Protein AF-A0AAN7ZEC2-F1 (afdb_monomer)

Organism: NCBI:txid417401

Solvent-accessible surface area (backbone atoms only — not comparable to full-atom values): 16625 Å² total; per-residue (Å²): 133,88,80,78,52,73,66,61,56,51,52,53,52,53,58,71,74,41,68,65,58,62,53,52,51,50,52,52,53,51,52,51,52,51,51,50,51,53,51,50,52,52,50,54,53,51,52,51,53,51,50,54,54,51,52,51,51,52,49,51,52,54,54,51,50,52,51,53,52,49,52,53,50,51,50,46,66,65,44,48,65,52,53,51,48,54,50,49,52,52,48,50,61,56,56,70,62,54,91,65,59,21,29,34,41,32,59,62,88,85,57,57,68,69,58,54,52,47,53,52,53,66,63,47,65,49,70,72,58,45,71,37,50,75,48,76,47,72,47,97,87,63,26,42,37,40,30,23,42,62,94,41,38,64,63,54,47,56,50,49,43,68,67,38,72,88,58,55,66,45,72,50,71,60,66,32,53,32,34,37,35,57,33,53,73,85,64,49,72,66,49,54,47,52,32,49,23,72,75,73,35,66,78,54,47,77,38,51,78,47,80,47,78,43,82,36,98,84,60,40,16,30,34,44,36,35,22,29,42,69,57,40,48,54,50,50,74,61,33,55,48,64,39,92,90,32,77,18,44,40,42,79,57,77,84,80,67,49,12,74,52,80,62,46,70,90,46,48,57,91,71,53,88,68,78,87,45,67,67,61,49,54,51,58,62,55,61,59,66,59,74,80,68,128

pLDDT: mean 74.35, std 13.69, range [31.34, 93.0]

InterPro domains:
  IPR001878 Zinc finger, CCHC-type [PS50158] (258-274)

Foldseek 3Di:
DDDDDPVVVVVVVVCVPPVPVVVVVVVVVVVVVVVVVVVVVVVVVVVVVVVVVVVVVVVVVVVVVVVVVVVVVVVCVVCVVVVVVVVVVVVVVVVVPDQDWKKKKWDDPDDDPVVLVVLLCVLQPDPVLVQQWDDWDADPNRIIMTTGHPPCQVVNVVSSCVSPPPIPMDIPADKFKKKKWQAALPFDPVLVLVQLCVQPNNVQSVQWDDWDWDQDPVRGIMIITIGGPVSLVSCVVVQWTDRPNDTIGMDGDDDQDAALQPRHGDDHVVPDPDPRDPVSNVVVVVVVVVVVDD

Mean predicted aligned error: 18.58 Å

Sequence (294 aa):
MQSYTAEQQAEEWWNANTPGVTEATSEIQETEKKRKRTAELALVANVKKLQDSMDTLKKYIKDNYKTVHRDVKSWATATAPLITRVNDDAKKLRYRDREKTDAILIRTDRESYADLLKKIKEGVQDSKMQQEIKSVRLNRARDLIITTTKGKGDVVNKHLQTVVPHMQSRNIMQTKKIHIGNMDIFVERGDVEAAIAKALGQEEVESIQEIRIRPGRTGNNSAEVIIGREAGHKLLDMGRIKIGWNNCIIREWVEVSRCSNCMKMGHSRRDCKEEENKEKMLSVHREWTHSEGL

Nearest PDB structures (foldseek):
  4qu6-assembly1_A  TM=7.128E-01  e=1.028E-02  Homo sapiens
  5uzm-assembly2_B  TM=6.647E-01  e=1.458E-02  Drosophila melanogaster
  3c1n-assembly3_C  TM=4.323E-01  e=1.129E-03  Methanocaldococcus jannaschii
  2lmi-assembly1_A  TM=6.226E-01  e=2.241E-01  Homo sapiens
  3e8o-assembly1_B  TM=3.436E-01  e=8.054E-01  Deinococcus radiodurans

Radius of gyration: 47.04 Å; Cα contacts (8 Å, |Δi|>4): 309; chains: 1; bounding box: 66×57×162 Å

Structure (mmCIF, N/CA/C/O backbone):
data_AF-A0AAN7ZEC2-F1
#
_entry.id   AF-A0AAN7ZEC2-F1
#
loop_
_atom_site.group_PDB
_atom_site.id
_atom_site.type_symbol
_atom_site.label_atom_id
_atom_site.label_alt_id
_atom_site.label_comp_id
_atom_site.label_asym_id
_atom_site.label_entity_id
_atom_site.label_seq_id
_atom_site.pdbx_PDB_ins_code
_atom_site.Cartn_x
_atom_site.Cartn_y
_atom_site.Cartn_z
_atom_site.occupancy
_atom_site.B_iso_or_equiv
_atom_site.auth_seq_id
_atom_site.auth_comp_id
_atom_site.auth_asym_id
_atom_site.auth_atom_id
_atom_site.pdbx_PDB_model_num
ATOM 1 N N . MET A 1 1 ? 17.374 -31.710 -129.612 1.00 46.72 1 MET A N 1
ATOM 2 C CA . MET A 1 1 ? 18.571 -31.215 -128.900 1.00 46.72 1 MET A CA 1
ATOM 3 C C . MET A 1 1 ? 18.071 -30.325 -127.779 1.00 46.72 1 MET A C 1
ATOM 5 O O . MET A 1 1 ? 17.332 -29.396 -128.071 1.00 46.72 1 MET A O 1
ATOM 9 N N . GLN A 1 2 ? 18.321 -30.701 -126.525 1.00 48.22 2 GLN A N 1
ATOM 10 C CA . GLN A 1 2 ? 17.780 -30.014 -125.348 1.00 48.22 2 GLN A CA 1
ATOM 11 C C . GLN A 1 2 ? 18.371 -28.600 -125.253 1.00 48.22 2 GLN A C 1
ATOM 13 O O . GLN A 1 2 ? 19.587 -28.443 -125.201 1.00 48.22 2 GLN A O 1
ATOM 18 N N . SER A 1 3 ? 17.514 -27.579 -125.276 1.00 51.16 3 SER A N 1
ATOM 19 C CA . SER A 1 3 ? 17.892 -26.191 -125.018 1.00 51.16 3 SER A CA 1
ATOM 20 C C . SER A 1 3 ? 18.042 -25.997 -123.511 1.00 51.16 3 SER A C 1
ATOM 22 O O . SER A 1 3 ? 17.041 -25.956 -122.795 1.00 51.16 3 SER A O 1
ATOM 24 N N . TYR A 1 4 ? 19.282 -25.907 -123.040 1.00 60.06 4 TYR A N 1
ATOM 25 C CA . TYR A 1 4 ? 19.590 -25.420 -121.696 1.00 60.06 4 TYR A CA 1
ATOM 26 C C . TYR A 1 4 ? 19.033 -24.000 -121.532 1.00 60.06 4 TYR A C 1
ATOM 28 O O . TYR A 1 4 ? 19.165 -23.173 -122.438 1.00 60.06 4 TYR A O 1
ATOM 36 N N . THR A 1 5 ? 18.381 -23.713 -120.405 1.00 73.12 5 THR A N 1
ATOM 37 C CA . THR A 1 5 ? 17.897 -22.360 -120.111 1.00 73.12 5 THR A CA 1
ATOM 38 C C . THR A 1 5 ? 19.084 -21.461 -119.759 1.00 73.12 5 THR A C 1
ATOM 40 O O . THR A 1 5 ? 20.059 -21.907 -119.157 1.00 73.12 5 THR A O 1
ATOM 43 N N . ALA A 1 6 ? 19.025 -20.182 -120.142 1.00 68.06 6 ALA A N 1
ATOM 44 C CA . ALA A 1 6 ? 20.110 -19.219 -119.910 1.00 68.06 6 ALA A CA 1
ATOM 45 C C . ALA A 1 6 ? 20.507 -19.094 -118.423 1.00 68.06 6 ALA A C 1
ATOM 47 O O . ALA A 1 6 ? 21.652 -18.779 -118.110 1.00 68.06 6 ALA A O 1
ATOM 48 N N . GLU A 1 7 ? 19.582 -19.399 -117.510 1.00 66.88 7 GLU A N 1
ATOM 49 C CA . GLU A 1 7 ? 19.828 -19.457 -116.066 1.00 66.88 7 GLU A CA 1
ATOM 50 C C . GLU A 1 7 ? 20.782 -20.598 -115.681 1.00 66.88 7 GLU A C 1
ATOM 52 O O . GLU A 1 7 ? 21.704 -20.379 -114.900 1.00 66.88 7 GLU A O 1
ATOM 57 N N . GLN A 1 8 ? 20.650 -21.779 -116.295 1.00 70.94 8 GLN A N 1
ATOM 58 C CA . GLN A 1 8 ? 21.536 -22.917 -116.022 1.00 70.94 8 GLN A CA 1
ATOM 59 C C . GLN A 1 8 ? 22.966 -22.657 -116.515 1.00 70.94 8 GLN A C 1
ATOM 61 O O . GLN A 1 8 ? 23.929 -23.010 -115.841 1.00 70.94 8 GLN A O 1
ATOM 66 N N . GLN A 1 9 ? 23.121 -21.972 -117.653 1.00 67.75 9 GLN A N 1
ATOM 67 C CA . GLN A 1 9 ? 24.442 -21.579 -118.161 1.00 67.75 9 GLN A CA 1
ATOM 68 C C . GLN A 1 9 ? 25.097 -20.478 -117.314 1.00 67.75 9 GLN A C 1
ATOM 70 O O . GLN A 1 9 ? 26.319 -20.463 -117.161 1.00 67.75 9 GLN A O 1
ATOM 75 N N . ALA A 1 10 ? 24.304 -19.564 -116.747 1.00 64.56 10 ALA A N 1
ATOM 76 C CA . ALA A 1 10 ? 24.807 -18.524 -115.856 1.00 64.56 10 ALA A CA 1
ATOM 77 C C . ALA A 1 10 ? 25.280 -19.099 -114.509 1.00 64.56 10 ALA A C 1
ATOM 79 O O . ALA A 1 10 ? 26.343 -18.708 -114.026 1.00 64.56 10 ALA A O 1
ATOM 80 N N . GLU A 1 11 ? 24.547 -20.057 -113.933 1.00 64.31 11 GLU A N 1
ATOM 81 C CA . GLU A 1 11 ? 24.955 -20.753 -112.705 1.00 64.31 11 GLU A CA 1
ATOM 82 C C . GLU A 1 11 ? 26.199 -21.629 -112.913 1.00 64.31 11 GLU A C 1
ATOM 84 O O . GLU A 1 11 ? 27.112 -21.601 -112.084 1.00 64.31 11 GLU A O 1
ATOM 89 N N . GLU A 1 12 ? 26.295 -22.359 -114.029 1.00 66.31 12 GLU A N 1
ATOM 90 C CA . GLU A 1 12 ? 27.495 -23.142 -114.363 1.00 66.31 12 GLU A CA 1
ATOM 91 C C . GLU A 1 12 ? 28.734 -22.247 -114.543 1.00 66.31 12 GLU A C 1
ATOM 93 O O . GLU A 1 12 ? 29.813 -22.588 -114.057 1.00 66.31 12 GLU A O 1
ATOM 98 N N . TRP A 1 13 ? 28.590 -21.067 -115.160 1.00 68.38 13 TRP A N 1
ATOM 99 C CA . TRP A 1 13 ? 29.692 -20.110 -115.322 1.00 68.38 13 TRP A CA 1
ATOM 100 C C . TRP A 1 13 ? 30.145 -19.495 -113.991 1.00 68.38 13 TRP A C 1
ATOM 102 O O . TRP A 1 13 ? 31.346 -19.361 -113.744 1.00 68.38 13 TRP A O 1
ATOM 112 N N . TRP A 1 14 ? 29.204 -19.147 -113.108 1.00 60.62 14 TRP A N 1
ATOM 113 C CA . TRP A 1 14 ? 29.523 -18.563 -111.802 1.00 60.62 14 TRP A CA 1
ATOM 114 C C . TRP A 1 14 ? 30.225 -19.575 -110.886 1.00 60.62 14 TRP A C 1
ATOM 116 O O . TRP A 1 14 ? 31.239 -19.246 -110.263 1.00 60.62 14 TRP A O 1
ATOM 126 N N . ASN A 1 15 ? 29.756 -20.827 -110.883 1.00 63.16 15 ASN A N 1
ATOM 127 C CA . ASN A 1 15 ? 30.363 -21.923 -110.126 1.00 63.16 15 ASN A CA 1
ATOM 128 C C . ASN A 1 15 ? 31.740 -22.336 -110.682 1.00 63.16 15 ASN A C 1
ATOM 130 O O . ASN A 1 15 ? 32.632 -22.672 -109.906 1.00 63.16 15 ASN A O 1
ATOM 134 N N . ALA A 1 16 ? 31.954 -22.261 -112.002 1.00 63.56 16 ALA A N 1
ATOM 135 C CA . ALA A 1 16 ? 33.244 -22.572 -112.626 1.00 63.56 16 ALA A CA 1
ATOM 136 C C . ALA A 1 16 ? 34.330 -21.505 -112.371 1.00 63.56 16 ALA A C 1
ATOM 138 O O . ALA A 1 16 ? 35.510 -21.844 -112.306 1.00 63.56 16 ALA A O 1
ATOM 139 N N . ASN A 1 17 ? 33.951 -20.231 -112.199 1.00 60.94 17 ASN A N 1
ATOM 140 C CA . ASN A 1 17 ? 34.896 -19.111 -112.062 1.00 60.94 17 ASN A CA 1
ATOM 141 C C . ASN A 1 17 ? 35.084 -18.583 -110.627 1.00 60.94 17 ASN A C 1
ATOM 143 O O . ASN A 1 17 ? 35.893 -17.676 -110.425 1.00 60.94 17 ASN A O 1
ATOM 147 N N . THR A 1 18 ? 34.394 -19.131 -109.618 1.00 57.62 18 THR A N 1
ATOM 148 C CA . THR A 1 18 ? 34.564 -18.723 -108.204 1.00 57.62 18 THR A CA 1
ATOM 149 C C . THR A 1 18 ? 34.785 -19.882 -107.209 1.00 57.62 18 THR A C 1
ATOM 151 O O . THR A 1 18 ? 34.239 -19.846 -106.105 1.00 57.62 18 THR A O 1
ATOM 154 N N . PRO A 1 19 ? 35.636 -20.889 -107.505 1.00 54.84 19 PRO A N 1
ATOM 155 C CA . PRO A 1 19 ? 35.788 -22.068 -106.639 1.00 54.84 19 PRO A CA 1
ATOM 156 C C . PRO A 1 19 ? 36.264 -21.748 -105.205 1.00 54.84 19 PRO A C 1
ATOM 158 O O . PRO A 1 19 ? 35.943 -22.475 -104.271 1.00 54.84 19 PRO A O 1
ATOM 161 N N . GLY A 1 20 ? 36.969 -20.628 -104.995 1.00 56.25 20 GLY A N 1
ATOM 162 C CA . GLY A 1 20 ? 37.477 -20.230 -103.674 1.00 56.25 20 GLY A CA 1
ATOM 163 C C . GLY A 1 20 ? 36.479 -19.504 -102.761 1.00 56.25 20 GLY A C 1
ATOM 164 O O . GLY A 1 20 ? 36.726 -19.390 -101.563 1.00 56.25 20 GLY A O 1
ATOM 165 N N . VAL A 1 21 ? 35.351 -19.001 -103.279 1.00 55.12 21 VAL A N 1
ATOM 166 C CA . VAL A 1 21 ? 34.385 -18.224 -102.469 1.00 55.12 21 VAL A CA 1
ATOM 167 C C . VAL A 1 21 ? 33.492 -19.154 -101.642 1.00 55.12 21 VAL A C 1
ATOM 169 O O . VAL A 1 21 ? 33.173 -18.857 -100.489 1.00 55.12 21 VAL A O 1
ATOM 172 N N . THR A 1 22 ? 33.134 -20.316 -102.186 1.00 57.22 22 THR A N 1
ATOM 173 C CA . THR A 1 22 ? 32.357 -21.349 -101.485 1.00 57.22 22 THR A CA 1
ATOM 174 C C . THR A 1 22 ? 33.175 -22.062 -100.406 1.00 57.22 22 THR A C 1
ATOM 176 O O . THR A 1 22 ? 32.666 -22.312 -99.315 1.00 57.22 22 THR A O 1
ATOM 179 N N . GLU A 1 23 ? 34.462 -22.321 -100.655 1.00 59.69 23 GLU A N 1
ATOM 180 C CA . GLU A 1 23 ? 35.360 -22.910 -99.652 1.00 59.69 23 GLU A CA 1
ATOM 181 C C . GLU A 1 23 ? 35.635 -21.924 -98.507 1.00 59.69 23 GLU A C 1
ATOM 183 O O . GLU A 1 23 ? 35.392 -22.258 -97.346 1.00 59.69 23 GLU A O 1
ATOM 188 N N . ALA A 1 24 ? 35.993 -20.671 -98.816 1.00 59.41 24 ALA A N 1
ATOM 189 C CA . ALA A 1 24 ? 36.237 -19.642 -97.802 1.00 59.41 24 ALA A CA 1
ATOM 190 C C . ALA A 1 24 ? 34.995 -19.339 -96.940 1.00 59.41 24 ALA A C 1
ATOM 192 O O . ALA A 1 24 ? 35.106 -19.141 -95.729 1.00 59.41 24 ALA A O 1
ATOM 193 N N . THR A 1 25 ? 33.791 -19.336 -97.523 1.00 61.41 25 THR A N 1
ATOM 194 C CA . THR A 1 25 ? 32.550 -19.146 -96.750 1.00 61.41 25 THR A CA 1
ATOM 195 C C . THR A 1 25 ? 32.237 -20.338 -95.844 1.00 61.41 25 THR A C 1
ATOM 197 O O . THR A 1 25 ? 31.774 -20.130 -94.721 1.00 61.41 25 THR A O 1
ATOM 200 N N . SER A 1 26 ? 32.549 -21.568 -96.264 1.00 64.81 26 SER A N 1
ATOM 201 C CA . SER A 1 26 ? 32.394 -22.762 -95.421 1.00 64.81 26 SER A CA 1
ATOM 202 C C . SER A 1 26 ? 33.374 -22.786 -94.235 1.00 64.81 26 SER A C 1
ATOM 204 O O . SER A 1 26 ? 32.973 -23.090 -93.109 1.00 64.81 26 SER A O 1
ATOM 206 N N . GLU A 1 27 ? 34.623 -22.351 -94.436 1.00 69.25 27 GLU A N 1
ATOM 207 C CA . GLU A 1 27 ? 35.628 -22.233 -93.370 1.00 69.25 27 GLU A CA 1
ATOM 208 C C . GLU A 1 27 ? 35.271 -21.133 -92.355 1.00 69.25 27 GLU A C 1
ATOM 210 O O . GLU A 1 27 ? 35.400 -21.318 -91.137 1.00 69.25 27 GLU A O 1
ATOM 215 N N . ILE A 1 28 ? 34.751 -19.993 -92.826 1.00 69.88 28 ILE A N 1
ATOM 216 C CA . ILE A 1 28 ? 34.241 -18.920 -91.957 1.00 69.88 28 ILE A CA 1
ATOM 217 C C . ILE A 1 28 ? 33.062 -19.434 -91.114 1.00 69.88 28 ILE A C 1
ATOM 219 O O . ILE A 1 28 ? 33.035 -19.237 -89.897 1.00 69.88 28 ILE A O 1
ATOM 223 N N . GLN A 1 29 ? 32.127 -20.174 -91.714 1.00 70.44 29 GLN A N 1
ATOM 224 C CA . GLN A 1 29 ? 31.008 -20.772 -90.979 1.00 70.44 29 GLN A CA 1
ATOM 225 C C . GLN A 1 29 ? 31.473 -21.798 -89.932 1.00 70.44 29 GLN A C 1
ATOM 227 O O . GLN A 1 29 ? 30.942 -21.841 -88.816 1.00 70.44 29 GLN A O 1
ATOM 232 N N . GLU A 1 30 ? 32.482 -22.615 -90.243 1.00 73.50 30 GLU A N 1
ATOM 233 C CA . GLU A 1 30 ? 33.000 -23.612 -89.306 1.00 73.50 30 GLU A CA 1
ATOM 234 C C . GLU A 1 30 ? 33.764 -22.970 -88.133 1.00 73.50 30 GLU A C 1
ATOM 236 O O . GLU A 1 30 ? 33.614 -23.389 -86.977 1.00 73.50 30 GLU A O 1
ATOM 241 N N . THR A 1 31 ? 34.539 -21.915 -88.394 1.00 73.38 31 THR A N 1
ATOM 242 C CA . THR A 1 31 ? 35.256 -21.160 -87.353 1.00 73.38 31 THR A CA 1
ATOM 243 C C . THR A 1 31 ? 34.306 -20.380 -86.444 1.00 73.38 31 THR A C 1
ATOM 245 O O . THR A 1 31 ? 34.485 -20.398 -85.222 1.00 73.38 31 THR A O 1
ATOM 248 N N . GLU A 1 32 ? 33.241 -19.778 -86.979 1.00 75.94 32 GLU A N 1
ATOM 249 C CA . GLU A 1 32 ? 32.180 -19.162 -86.174 1.00 75.94 32 GLU A CA 1
ATOM 250 C C . GLU A 1 32 ? 31.449 -20.185 -85.303 1.00 75.94 32 GLU A C 1
ATOM 252 O O . GLU A 1 32 ? 31.199 -19.934 -84.121 1.00 75.94 32 GLU A O 1
ATOM 257 N N . LYS A 1 33 ? 31.148 -21.371 -85.843 1.00 75.69 33 LYS A N 1
ATOM 258 C CA . LYS A 1 33 ? 30.517 -22.460 -85.085 1.00 75.69 33 LYS A CA 1
ATOM 259 C C . LYS A 1 33 ? 31.413 -22.946 -83.944 1.00 75.69 33 LYS A C 1
ATOM 261 O O . LYS A 1 33 ? 30.918 -23.189 -82.842 1.00 75.69 33 LYS A O 1
ATOM 266 N N . LYS A 1 34 ? 32.730 -23.043 -84.169 1.00 74.62 34 LYS A N 1
ATOM 267 C CA . LYS A 1 34 ? 33.721 -23.356 -83.124 1.00 74.62 34 LYS A CA 1
ATOM 268 C C . LYS A 1 34 ? 33.767 -22.260 -82.053 1.00 74.62 34 LYS A C 1
ATOM 270 O O . LYS A 1 34 ? 33.690 -22.591 -80.875 1.00 74.62 34 LYS A O 1
ATOM 275 N N . ARG A 1 35 ? 33.791 -20.977 -82.442 1.00 73.06 35 ARG A N 1
ATOM 276 C CA . ARG A 1 35 ? 33.756 -19.829 -81.511 1.00 73.06 35 ARG A CA 1
ATOM 277 C C . ARG A 1 35 ? 32.476 -19.777 -80.672 1.00 73.06 35 ARG A C 1
ATOM 279 O O . ARG A 1 35 ? 32.546 -19.508 -79.476 1.00 73.06 35 ARG A O 1
ATOM 286 N N . LYS A 1 36 ? 31.315 -20.063 -81.269 1.00 75.12 36 LYS A N 1
ATOM 287 C CA . LYS A 1 36 ? 30.035 -20.146 -80.544 1.00 75.12 36 LYS A CA 1
ATOM 288 C C . LYS A 1 36 ? 30.057 -21.278 -79.517 1.00 75.12 36 LYS A C 1
ATOM 290 O O . LYS A 1 36 ? 29.737 -21.040 -78.361 1.00 75.12 36 LYS A O 1
ATOM 295 N N . ARG A 1 37 ? 30.546 -22.466 -79.893 1.00 75.25 37 ARG A N 1
ATOM 296 C CA . ARG A 1 37 ? 30.696 -23.606 -78.969 1.00 75.25 37 ARG A CA 1
ATOM 297 C C . ARG A 1 37 ? 31.659 -23.317 -77.817 1.00 75.25 37 ARG A C 1
ATOM 299 O O . ARG A 1 37 ? 31.369 -23.675 -76.680 1.00 75.25 37 ARG A O 1
ATOM 306 N N . THR A 1 38 ? 32.799 -22.674 -78.075 1.00 77.75 38 THR A N 1
ATOM 307 C CA . THR A 1 38 ? 33.743 -22.315 -77.003 1.00 77.75 38 THR A CA 1
ATOM 308 C C . THR A 1 38 ? 33.172 -21.237 -76.084 1.00 77.75 38 THR A C 1
ATOM 310 O O . THR A 1 38 ? 33.360 -21.323 -74.872 1.00 77.75 38 THR A O 1
ATOM 313 N N . ALA A 1 39 ? 32.436 -20.264 -76.630 1.00 76.56 39 ALA A N 1
ATOM 314 C CA . ALA A 1 39 ? 31.724 -19.261 -75.842 1.00 76.56 39 ALA A CA 1
ATOM 315 C C . ALA A 1 39 ? 30.623 -19.893 -74.973 1.00 76.56 39 ALA A C 1
ATOM 317 O O . ALA A 1 39 ? 30.544 -19.588 -73.786 1.00 76.56 39 ALA A O 1
ATOM 318 N N . GLU A 1 40 ? 29.833 -20.822 -75.518 1.00 80.50 40 GLU A N 1
ATOM 319 C CA . GLU A 1 40 ? 28.826 -21.586 -74.768 1.00 80.50 40 GLU A CA 1
ATOM 320 C C . GLU A 1 40 ? 29.461 -22.402 -73.636 1.00 80.50 40 GLU A C 1
ATOM 322 O O . GLU A 1 40 ? 29.000 -22.338 -72.498 1.00 80.50 40 GLU A O 1
ATOM 327 N N . LEU A 1 41 ? 30.564 -23.109 -73.904 1.00 79.88 41 LEU A N 1
ATOM 328 C CA . LEU A 1 41 ? 31.297 -23.868 -72.885 1.00 79.88 41 LEU A CA 1
ATOM 329 C C . LEU A 1 41 ? 31.851 -22.966 -71.772 1.00 79.88 41 LEU A C 1
ATOM 331 O O . LEU A 1 41 ? 31.771 -23.321 -70.595 1.00 79.88 41 LEU A O 1
ATOM 335 N N . ALA A 1 42 ? 32.376 -21.789 -72.122 1.00 80.69 42 ALA A N 1
ATOM 336 C CA . ALA A 1 42 ? 32.837 -20.806 -71.144 1.00 80.69 42 ALA A CA 1
ATOM 337 C C . ALA A 1 42 ? 31.677 -20.271 -70.286 1.00 80.69 42 ALA A C 1
ATOM 339 O O . ALA A 1 42 ? 31.821 -20.110 -69.072 1.00 80.69 42 ALA A O 1
ATOM 340 N N . LEU A 1 43 ? 30.511 -20.049 -70.895 1.00 78.88 43 LEU A N 1
ATOM 341 C CA . LEU A 1 43 ? 29.310 -19.581 -70.208 1.00 78.88 43 LEU A CA 1
ATOM 342 C C . LEU A 1 43 ? 28.781 -20.646 -69.237 1.00 78.88 43 LEU A C 1
ATOM 344 O O . LEU A 1 43 ? 28.532 -20.339 -68.072 1.00 78.88 43 LEU A O 1
ATOM 348 N N . VAL A 1 44 ? 28.732 -21.914 -69.657 1.00 83.75 44 VAL A N 1
ATOM 349 C CA . VAL A 1 44 ? 28.375 -23.057 -68.797 1.00 83.75 44 VAL A CA 1
ATOM 350 C C . VAL A 1 44 ? 29.352 -23.206 -67.626 1.00 83.75 44 VAL A C 1
ATOM 352 O O . VAL A 1 44 ? 28.928 -23.416 -66.487 1.00 83.75 44 VAL A O 1
ATOM 355 N N . ALA A 1 45 ? 30.657 -23.045 -67.863 1.00 84.25 45 ALA A N 1
ATOM 356 C CA . ALA A 1 45 ? 31.661 -23.097 -66.801 1.00 84.25 45 ALA A CA 1
ATOM 357 C C . ALA A 1 45 ? 31.486 -21.962 -65.776 1.00 84.25 45 ALA A C 1
ATOM 359 O O . ALA A 1 45 ? 31.630 -22.187 -64.572 1.00 84.25 45 ALA A O 1
ATOM 360 N N . ASN A 1 46 ? 31.137 -20.757 -66.230 1.00 83.50 46 ASN A N 1
ATOM 361 C CA . ASN A 1 46 ? 30.871 -19.619 -65.351 1.00 83.50 46 ASN A CA 1
ATOM 362 C C . ASN A 1 46 ? 29.586 -19.807 -64.535 1.00 83.50 46 ASN A C 1
ATOM 364 O O . ASN A 1 46 ? 29.591 -19.543 -63.333 1.00 83.50 46 ASN A O 1
ATOM 368 N N . VAL A 1 47 ? 28.520 -20.330 -65.148 1.00 81.38 47 VAL A N 1
ATOM 369 C CA . VAL A 1 47 ? 27.279 -20.682 -64.438 1.00 81.38 47 VAL A CA 1
ATOM 370 C C . VAL A 1 47 ? 27.560 -21.712 -63.344 1.00 81.38 47 VAL A C 1
ATOM 372 O O . VAL A 1 47 ? 27.111 -21.540 -62.214 1.00 81.38 47 VAL A O 1
ATOM 375 N N . LYS A 1 48 ? 28.380 -22.732 -63.628 1.00 86.12 48 LYS A N 1
ATOM 376 C CA . LYS A 1 48 ? 28.756 -23.742 -62.630 1.00 86.12 48 LYS A CA 1
ATOM 377 C C . LYS A 1 48 ? 29.521 -23.143 -61.443 1.00 86.12 48 LYS A C 1
ATOM 379 O O . LYS A 1 48 ? 29.175 -23.419 -60.300 1.00 86.12 48 LYS A O 1
ATOM 384 N N . LYS A 1 49 ? 30.492 -22.257 -61.696 1.00 82.50 49 LYS A N 1
ATOM 385 C CA . LYS A 1 49 ? 31.227 -21.542 -60.632 1.00 82.50 49 LYS A CA 1
ATOM 386 C C . LYS A 1 49 ? 30.301 -20.700 -59.750 1.00 82.50 49 LYS A C 1
ATOM 388 O O . LYS A 1 49 ? 30.467 -20.677 -58.532 1.00 82.50 49 LYS A O 1
ATOM 393 N N . LEU A 1 50 ? 29.324 -20.022 -60.355 1.00 77.25 50 LEU A N 1
ATOM 394 C CA . LEU A 1 50 ? 28.319 -19.260 -59.612 1.00 77.25 50 LEU A CA 1
ATOM 395 C C . LEU A 1 50 ? 27.449 -20.183 -58.750 1.00 77.25 50 LEU A C 1
ATOM 397 O O . LEU A 1 50 ? 27.207 -19.869 -57.585 1.00 77.25 50 LEU A O 1
ATOM 401 N N . GLN A 1 51 ? 27.051 -21.343 -59.274 1.00 80.69 51 GLN A N 1
ATOM 402 C CA . GLN A 1 51 ? 26.290 -22.347 -58.530 1.00 80.69 51 GLN A CA 1
ATOM 403 C C . GLN A 1 51 ? 27.054 -22.832 -57.285 1.00 80.69 51 GLN A C 1
ATOM 405 O O . GLN A 1 51 ? 26.516 -22.785 -56.178 1.00 80.69 51 GLN A O 1
ATOM 410 N N . ASP A 1 52 ? 28.332 -23.187 -57.445 1.00 85.69 52 ASP A N 1
ATOM 411 C CA . ASP A 1 52 ? 29.194 -23.651 -56.350 1.00 85.69 52 ASP A CA 1
ATOM 412 C C . ASP A 1 52 ? 29.382 -22.555 -55.277 1.00 85.69 52 ASP A C 1
ATOM 414 O O . ASP A 1 52 ? 29.322 -22.810 -54.067 1.00 85.69 52 ASP A O 1
ATOM 418 N N . SER A 1 53 ? 29.539 -21.295 -55.703 1.00 76.88 53 SER A N 1
ATOM 419 C CA . SER A 1 53 ? 29.606 -20.145 -54.788 1.00 76.88 53 SER A CA 1
ATOM 420 C C . SER A 1 53 ? 28.298 -19.931 -54.010 1.00 76.88 53 SER A C 1
ATOM 422 O O . SER A 1 53 ? 28.304 -19.593 -52.827 1.00 76.88 53 SER A O 1
ATOM 424 N N . MET A 1 54 ? 27.152 -20.201 -54.634 1.00 76.00 54 MET A N 1
ATOM 425 C CA . MET A 1 54 ? 25.852 -20.069 -53.987 1.00 76.00 54 MET A CA 1
ATOM 426 C C . MET A 1 54 ? 25.612 -21.195 -52.971 1.00 76.00 54 MET A C 1
ATOM 428 O O . MET A 1 54 ? 25.050 -20.956 -51.900 1.00 76.00 54 MET A O 1
ATOM 432 N N . ASP A 1 55 ? 26.074 -22.410 -53.258 1.00 83.25 55 ASP A N 1
ATOM 433 C CA . ASP A 1 55 ? 25.939 -23.549 -52.348 1.00 83.25 55 ASP A CA 1
ATOM 434 C C . ASP A 1 55 ? 26.863 -23.436 -51.127 1.00 83.25 55 ASP A C 1
ATOM 436 O O . ASP A 1 55 ? 26.456 -23.760 -50.005 1.00 83.25 55 ASP A O 1
ATOM 440 N N . THR A 1 56 ? 28.065 -22.880 -51.298 1.00 80.62 56 THR A N 1
ATOM 441 C CA . THR A 1 56 ? 28.944 -22.538 -50.164 1.00 80.62 56 THR A CA 1
ATOM 442 C C . THR A 1 56 ? 28.329 -21.470 -49.255 1.00 80.62 56 THR A C 1
ATOM 444 O O . THR A 1 56 ? 28.321 -21.651 -48.034 1.00 80.62 56 THR A O 1
ATOM 447 N N . LEU A 1 57 ? 27.722 -20.416 -49.816 1.00 72.38 57 LEU A N 1
ATOM 448 C CA . LEU A 1 57 ? 26.994 -19.404 -49.038 1.00 72.38 57 LEU A CA 1
ATOM 449 C C . LEU A 1 57 ? 25.794 -19.998 -48.286 1.00 72.38 57 LEU A C 1
ATOM 451 O O . LEU A 1 57 ? 25.613 -19.724 -47.099 1.00 72.38 57 LEU A O 1
ATOM 455 N N . LYS A 1 58 ? 25.001 -20.865 -48.930 1.00 75.75 58 LYS A N 1
ATOM 456 C CA . LYS A 1 58 ? 23.884 -21.566 -48.269 1.00 75.75 58 LYS A CA 1
ATOM 457 C C . LYS A 1 58 ? 24.359 -22.419 -47.096 1.00 75.75 58 LYS A C 1
ATOM 459 O O . LYS A 1 58 ? 23.711 -22.431 -46.048 1.00 75.75 58 LYS A O 1
ATOM 464 N N . LYS A 1 59 ? 25.484 -23.125 -47.252 1.00 80.81 59 LYS A N 1
ATOM 465 C CA . LYS A 1 59 ? 26.086 -23.922 -46.176 1.00 80.81 59 LYS A CA 1
ATOM 466 C C . LYS A 1 59 ? 26.519 -23.034 -45.009 1.00 80.81 59 LYS A C 1
ATOM 468 O O . LYS A 1 59 ? 26.143 -23.318 -43.875 1.00 80.81 59 LYS A O 1
ATOM 473 N N . TYR A 1 60 ? 27.208 -21.928 -45.294 1.00 74.81 60 TYR A N 1
ATOM 474 C CA . TYR A 1 60 ? 27.628 -20.959 -44.281 1.00 74.81 60 TYR A CA 1
ATOM 475 C C . TYR A 1 60 ? 26.437 -20.391 -43.494 1.00 74.81 60 TYR A C 1
ATOM 477 O O . TYR A 1 60 ? 26.439 -20.420 -42.265 1.00 74.81 60 TYR A O 1
ATOM 485 N N . ILE A 1 61 ? 25.376 -19.958 -44.183 1.00 69.06 61 ILE A N 1
ATOM 486 C CA . ILE A 1 61 ? 24.153 -19.446 -43.543 1.00 69.06 61 ILE A CA 1
ATOM 487 C C . ILE A 1 61 ? 23.500 -20.522 -42.664 1.00 69.06 61 ILE A C 1
ATOM 489 O O . ILE A 1 61 ? 23.091 -20.238 -41.540 1.00 69.06 61 ILE A O 1
ATOM 493 N N . LYS A 1 62 ? 23.423 -21.770 -43.142 1.00 75.19 62 LYS A N 1
ATOM 494 C CA . LYS A 1 62 ? 22.825 -22.886 -42.396 1.00 75.19 62 LYS A CA 1
ATOM 495 C C . LYS A 1 62 ? 23.609 -23.223 -41.128 1.00 75.19 62 LYS A C 1
ATOM 497 O O . LYS A 1 62 ? 22.998 -23.507 -40.098 1.00 75.19 62 LYS A O 1
ATOM 502 N N . ASP A 1 63 ? 24.934 -23.205 -41.197 1.00 74.00 63 ASP A N 1
ATOM 503 C CA . ASP A 1 63 ? 25.790 -23.500 -40.049 1.00 74.00 63 ASP A CA 1
ATOM 504 C C . ASP A 1 63 ? 25.759 -22.354 -39.029 1.00 74.00 63 ASP A C 1
ATOM 506 O O . ASP A 1 63 ? 25.642 -22.616 -37.832 1.00 74.00 63 ASP A O 1
ATOM 510 N N . ASN A 1 64 ? 25.716 -21.100 -39.494 1.00 71.00 64 ASN A N 1
ATOM 511 C CA . ASN A 1 64 ? 25.608 -19.932 -38.619 1.00 71.00 64 ASN A CA 1
ATOM 512 C C . ASN A 1 64 ? 24.212 -19.800 -37.971 1.00 71.00 64 ASN A C 1
ATOM 514 O O . ASN A 1 64 ? 24.079 -19.423 -36.810 1.00 71.00 64 ASN A O 1
ATOM 518 N N . TYR A 1 65 ? 23.144 -20.183 -38.678 1.00 69.31 65 TYR A N 1
ATOM 519 C CA . TYR A 1 65 ? 21.801 -20.269 -38.093 1.00 69.31 65 TYR A CA 1
ATOM 520 C C . TYR A 1 65 ? 21.747 -21.302 -36.958 1.00 69.31 65 TYR A C 1
ATOM 522 O O . TYR A 1 65 ? 21.151 -21.051 -35.911 1.00 69.31 65 TYR A O 1
ATOM 530 N N . LYS A 1 66 ? 22.400 -22.459 -37.128 1.00 63.31 66 LYS A N 1
ATOM 531 C CA . LYS A 1 66 ? 22.443 -23.507 -36.097 1.00 63.31 66 LYS A CA 1
ATOM 532 C C . LYS A 1 66 ? 23.218 -23.078 -34.854 1.00 63.31 66 LYS A C 1
ATOM 534 O O . LYS A 1 66 ? 22.782 -23.406 -33.752 1.00 63.31 66 LYS A O 1
ATOM 539 N N . THR A 1 67 ? 24.345 -22.383 -35.005 1.00 61.22 67 THR A N 1
ATOM 540 C CA . THR A 1 67 ? 25.134 -21.884 -33.866 1.00 61.22 67 THR A CA 1
ATOM 541 C C . THR A 1 67 ? 24.362 -20.821 -33.094 1.00 61.22 67 THR A C 1
ATOM 543 O O . THR A 1 67 ? 24.161 -20.992 -31.894 1.00 61.22 67 THR A O 1
ATOM 546 N N . VAL A 1 68 ? 23.800 -19.821 -33.782 1.00 59.25 68 VAL A N 1
ATOM 547 C CA . VAL A 1 68 ? 22.948 -18.797 -33.153 1.00 59.25 68 VAL A CA 1
ATOM 548 C C . VAL A 1 68 ? 21.744 -19.438 -32.455 1.00 59.25 68 VAL A C 1
ATOM 550 O O . VAL A 1 68 ? 21.451 -19.115 -31.306 1.00 59.25 68 VAL A O 1
ATOM 553 N N . HIS A 1 69 ? 21.078 -20.410 -33.084 1.00 60.88 69 HIS A N 1
ATOM 554 C CA . HIS A 1 69 ? 19.958 -21.117 -32.460 1.00 60.88 69 HIS A CA 1
ATOM 555 C C . HIS A 1 69 ? 20.393 -21.933 -31.229 1.00 60.88 69 HIS A C 1
ATOM 557 O O . HIS A 1 69 ? 19.639 -22.041 -30.261 1.00 60.88 69 HIS A O 1
ATOM 563 N N . ARG A 1 70 ? 21.594 -22.523 -31.230 1.00 58.09 70 ARG A N 1
ATOM 564 C CA . ARG A 1 70 ? 22.131 -23.252 -30.070 1.00 58.09 70 ARG A CA 1
ATOM 565 C C . ARG A 1 70 ? 22.426 -22.309 -28.905 1.00 58.09 70 ARG A C 1
ATOM 567 O O . ARG A 1 70 ? 22.097 -22.654 -27.773 1.00 58.09 70 ARG A O 1
ATOM 574 N N . ASP A 1 71 ? 22.984 -21.137 -29.182 1.00 60.84 71 ASP A N 1
ATOM 575 C CA . ASP A 1 71 ? 23.373 -20.163 -28.160 1.00 60.84 71 ASP A CA 1
ATOM 576 C C . ASP A 1 71 ? 22.153 -19.423 -27.581 1.00 60.84 71 ASP A C 1
ATOM 578 O O . ASP A 1 71 ? 22.058 -19.216 -26.373 1.00 60.84 71 ASP A O 1
ATOM 582 N N . VAL A 1 72 ? 21.136 -19.137 -28.403 1.00 59.38 72 VAL A N 1
ATOM 583 C CA . VAL A 1 72 ? 19.832 -18.647 -27.919 1.00 59.38 72 VAL A CA 1
ATOM 584 C C . VAL A 1 72 ? 19.130 -19.716 -27.080 1.00 59.38 72 VAL A C 1
ATOM 586 O O . VAL A 1 72 ? 18.552 -19.402 -26.039 1.00 59.38 72 VAL A O 1
ATOM 589 N N . LYS A 1 73 ? 19.202 -20.992 -27.484 1.00 57.47 73 LYS A N 1
ATOM 590 C CA . LYS A 1 73 ? 18.608 -22.099 -26.723 1.00 57.47 73 LYS A CA 1
ATOM 591 C C . LYS A 1 73 ? 19.323 -22.318 -25.389 1.00 57.47 73 LYS A C 1
ATOM 593 O O . LYS A 1 73 ? 18.637 -22.537 -24.396 1.00 57.47 73 LYS A O 1
ATOM 598 N N . SER A 1 74 ? 20.654 -22.216 -25.347 1.00 61.16 74 SER A N 1
ATOM 599 C CA . SER A 1 74 ? 21.436 -22.344 -24.112 1.00 61.16 74 SER A CA 1
ATOM 600 C C . SER A 1 74 ? 21.162 -21.182 -23.150 1.00 61.16 74 SER A C 1
ATOM 602 O O . SER A 1 74 ? 20.875 -21.424 -21.974 1.00 61.16 74 SER A O 1
ATOM 604 N N . TRP A 1 75 ? 21.128 -19.943 -23.658 1.00 55.81 75 TRP A N 1
ATOM 605 C CA . TRP A 1 75 ? 20.722 -18.762 -22.897 1.00 55.81 75 TRP A CA 1
ATOM 606 C C . TRP A 1 75 ? 19.296 -18.907 -22.357 1.00 55.81 75 TRP A C 1
ATOM 608 O O . TRP A 1 75 ? 19.086 -18.704 -21.162 1.00 55.81 75 TRP A O 1
ATOM 618 N N . ALA A 1 76 ? 18.341 -19.348 -23.183 1.00 56.78 76 ALA A N 1
ATOM 619 C CA . ALA A 1 76 ? 16.957 -19.577 -22.772 1.00 56.78 76 ALA A CA 1
ATOM 620 C C . ALA A 1 76 ? 16.850 -20.655 -21.681 1.00 56.78 76 ALA A C 1
ATOM 622 O O . ALA A 1 76 ? 16.158 -20.444 -20.691 1.00 56.78 76 ALA A O 1
ATOM 623 N N . THR A 1 77 ? 17.572 -21.777 -21.786 1.00 61.66 77 THR A N 1
ATOM 624 C CA . THR A 1 77 ? 17.580 -22.806 -20.728 1.00 61.66 77 THR A CA 1
ATOM 625 C C . THR A 1 77 ? 18.232 -22.343 -19.425 1.00 61.66 77 THR A C 1
ATOM 627 O O . THR A 1 77 ? 17.819 -22.791 -18.359 1.00 61.66 77 THR A O 1
ATOM 630 N N . ALA A 1 78 ? 19.216 -21.440 -19.481 1.00 61.81 78 ALA A N 1
ATOM 631 C CA . ALA A 1 78 ? 19.886 -20.910 -18.293 1.00 61.81 78 ALA A CA 1
ATOM 632 C C . ALA A 1 78 ? 19.085 -19.787 -17.607 1.00 61.81 78 ALA A C 1
ATOM 634 O O . ALA A 1 78 ? 19.042 -19.715 -16.379 1.00 61.81 78 ALA A O 1
ATOM 635 N N . THR A 1 79 ? 18.426 -18.920 -18.382 1.0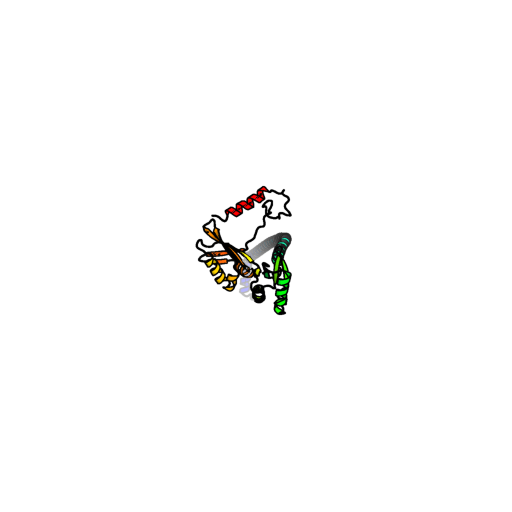0 56.16 79 THR A N 1
ATOM 636 C CA . THR A 1 79 ? 17.699 -17.750 -17.857 1.00 56.16 79 THR A CA 1
ATOM 637 C C . THR A 1 79 ? 16.219 -18.001 -17.592 1.00 56.16 79 THR A C 1
ATOM 639 O O . THR A 1 79 ? 15.689 -17.416 -16.649 1.00 56.16 79 THR A O 1
ATOM 642 N N . ALA A 1 80 ? 15.549 -18.902 -18.319 1.00 56.62 80 ALA A N 1
ATOM 643 C CA . ALA A 1 80 ? 14.151 -19.253 -18.055 1.00 56.62 80 ALA A CA 1
ATOM 644 C C . ALA A 1 80 ? 13.883 -19.665 -16.592 1.00 56.62 80 ALA A C 1
ATOM 646 O O . ALA A 1 80 ? 12.969 -19.090 -16.003 1.00 56.62 80 ALA A O 1
ATOM 647 N N . PRO A 1 81 ? 14.670 -20.556 -15.948 1.00 58.00 81 PRO A N 1
ATOM 648 C CA . PRO A 1 81 ? 14.433 -20.922 -14.550 1.00 58.00 81 PRO A CA 1
ATOM 649 C C . PRO A 1 81 ? 14.695 -19.775 -13.561 1.00 58.00 81 PRO A C 1
ATOM 651 O O . PRO A 1 81 ? 14.133 -19.766 -12.468 1.00 58.00 81 PRO A O 1
ATOM 654 N N . LEU A 1 82 ? 15.537 -18.799 -13.915 1.00 57.25 82 LEU A N 1
ATOM 655 C CA . LEU A 1 82 ? 15.761 -17.603 -13.098 1.00 57.25 82 LEU A CA 1
ATOM 656 C C . LEU A 1 82 ? 14.586 -16.627 -13.223 1.00 57.25 82 LEU A C 1
ATOM 658 O O . LEU A 1 82 ? 14.098 -16.130 -12.213 1.00 57.25 82 LEU A O 1
ATOM 662 N N . ILE A 1 83 ? 14.082 -16.410 -14.440 1.00 56.31 83 ILE A N 1
ATOM 663 C CA . ILE A 1 83 ? 12.917 -15.556 -14.699 1.00 56.31 83 ILE A CA 1
ATOM 664 C C . ILE A 1 83 ? 11.659 -16.149 -14.055 1.00 56.31 83 ILE A C 1
ATOM 666 O O . ILE A 1 83 ? 10.890 -15.415 -13.436 1.00 56.31 83 ILE A O 1
ATOM 670 N N . THR A 1 84 ? 11.452 -17.469 -14.131 1.00 55.34 84 THR A N 1
ATOM 671 C CA . THR A 1 84 ? 10.320 -18.117 -13.453 1.00 55.34 84 THR A CA 1
ATOM 672 C C . THR A 1 84 ? 10.437 -18.012 -11.939 1.00 55.34 84 THR A C 1
ATOM 674 O O . THR A 1 84 ? 9.445 -17.684 -11.307 1.00 55.34 84 THR A O 1
ATOM 677 N N . ARG A 1 85 ? 11.631 -18.179 -11.347 1.00 56.47 85 ARG A N 1
ATOM 678 C CA . ARG A 1 85 ? 11.836 -17.978 -9.899 1.00 56.47 85 ARG A CA 1
ATOM 679 C C . ARG A 1 85 ? 11.550 -16.544 -9.464 1.00 56.47 85 ARG A C 1
ATOM 681 O O . ARG A 1 85 ? 10.824 -16.352 -8.500 1.00 56.47 85 ARG A O 1
ATOM 688 N N . VAL A 1 86 ? 12.043 -15.548 -10.201 1.00 56.56 86 VAL A N 1
ATOM 689 C CA . VAL A 1 86 ? 11.748 -14.129 -9.929 1.00 56.56 86 VAL A CA 1
ATOM 690 C C . VAL A 1 86 ? 10.248 -13.851 -10.047 1.00 56.56 86 VAL A C 1
ATOM 692 O O . VAL A 1 86 ? 9.684 -13.157 -9.203 1.00 56.56 86 VAL A O 1
ATOM 695 N N . ASN A 1 87 ? 9.575 -14.431 -11.044 1.00 54.78 87 ASN A N 1
ATOM 696 C CA . ASN A 1 87 ? 8.129 -14.301 -11.208 1.00 54.78 87 ASN A CA 1
ATOM 697 C C . ASN A 1 87 ? 7.339 -15.039 -10.125 1.00 54.78 87 ASN A C 1
ATOM 699 O O . ASN A 1 87 ? 6.320 -14.519 -9.685 1.00 54.78 87 ASN A O 1
ATOM 703 N N . ASP A 1 88 ? 7.795 -16.206 -9.675 1.00 50.91 88 ASP A N 1
ATOM 704 C CA . ASP A 1 88 ? 7.183 -16.984 -8.597 1.00 50.91 88 ASP A CA 1
ATOM 705 C C . ASP A 1 88 ? 7.385 -16.310 -7.242 1.00 50.91 88 ASP A C 1
ATOM 707 O O . ASP A 1 88 ? 6.465 -16.294 -6.428 1.00 50.91 88 ASP A O 1
ATOM 711 N N . ASP A 1 89 ? 8.540 -15.692 -7.005 1.00 54.91 89 ASP A N 1
ATOM 712 C CA . ASP A 1 89 ? 8.804 -14.889 -5.814 1.00 54.91 89 ASP A CA 1
ATOM 713 C C . ASP A 1 89 ? 7.992 -13.588 -5.847 1.00 54.91 89 ASP A C 1
ATOM 715 O O . ASP A 1 89 ? 7.366 -13.233 -4.848 1.00 54.91 89 ASP A O 1
ATOM 719 N N . ALA A 1 90 ? 7.862 -12.940 -7.010 1.00 52.53 90 ALA A N 1
ATOM 720 C CA . ALA A 1 90 ? 6.933 -11.828 -7.204 1.00 52.53 90 ALA A CA 1
ATOM 721 C C . ALA A 1 90 ? 5.466 -12.262 -7.007 1.00 52.53 90 ALA A C 1
ATOM 723 O O . ALA A 1 90 ? 4.687 -11.544 -6.376 1.00 52.53 90 ALA A O 1
ATOM 724 N N . LYS A 1 91 ? 5.077 -13.460 -7.467 1.00 49.19 91 LYS A N 1
ATOM 725 C CA . LYS A 1 91 ? 3.747 -14.051 -7.232 1.00 49.19 91 LYS A CA 1
ATOM 726 C C . LYS A 1 91 ? 3.530 -14.393 -5.762 1.00 49.19 91 LYS A C 1
ATOM 728 O O . LYS A 1 91 ? 2.442 -14.149 -5.258 1.00 49.19 91 LYS A O 1
ATOM 733 N N . LYS A 1 92 ? 4.538 -14.903 -5.049 1.00 46.75 92 LYS A N 1
ATOM 734 C CA . LYS A 1 92 ? 4.485 -15.180 -3.602 1.00 46.75 92 LYS A CA 1
ATOM 735 C C . LYS A 1 92 ? 4.400 -13.895 -2.781 1.00 46.75 92 LYS A C 1
ATOM 737 O O . LYS A 1 92 ? 3.668 -13.863 -1.792 1.00 46.75 92 LYS A O 1
ATOM 742 N N . LEU A 1 93 ? 5.090 -12.831 -3.196 1.00 52.59 93 LEU A N 1
ATOM 743 C CA . LEU A 1 93 ? 4.941 -11.497 -2.608 1.00 52.59 93 LEU A CA 1
ATOM 744 C C . LEU A 1 93 ? 3.521 -10.956 -2.823 1.00 52.59 93 LEU A C 1
ATOM 746 O O . LEU A 1 93 ? 2.932 -10.436 -1.878 1.00 52.59 93 LEU A O 1
ATOM 750 N N . ARG A 1 94 ? 2.929 -11.170 -4.008 1.00 49.91 94 ARG A N 1
ATOM 751 C CA . ARG A 1 94 ? 1.509 -10.870 -4.272 1.00 49.91 94 ARG A CA 1
ATOM 752 C C . ARG A 1 94 ? 0.554 -11.768 -3.475 1.00 49.91 94 ARG A C 1
ATOM 754 O O . ARG A 1 94 ? -0.458 -11.284 -3.004 1.00 49.91 94 ARG A O 1
ATOM 761 N N . TYR A 1 95 ? 0.876 -13.043 -3.253 1.00 39.72 95 TYR A N 1
ATOM 762 C CA . TYR A 1 95 ? 0.027 -13.996 -2.518 1.00 39.72 95 TYR A CA 1
ATOM 763 C C . TYR A 1 95 ? 0.030 -13.778 -0.995 1.00 39.72 95 TYR A C 1
ATOM 765 O O . TYR A 1 95 ? -0.914 -14.153 -0.301 1.00 39.72 95 TYR A O 1
ATOM 773 N N . ARG A 1 96 ? 1.060 -13.120 -0.440 1.00 44.19 96 ARG A N 1
ATOM 774 C CA . ARG A 1 96 ? 1.024 -12.637 0.956 1.00 44.19 96 ARG A CA 1
ATOM 775 C C . ARG A 1 96 ? -0.016 -11.548 1.190 1.00 44.19 96 ARG A C 1
ATOM 777 O O . ARG A 1 96 ? -0.294 -11.201 2.339 1.00 44.19 96 ARG A O 1
ATOM 784 N N . ASP A 1 97 ? -0.642 -11.078 0.126 1.00 50.31 97 ASP A N 1
ATOM 785 C CA . ASP A 1 97 ? -1.885 -10.352 0.180 1.00 50.31 97 ASP A CA 1
ATOM 786 C C . ASP A 1 97 ? -3.069 -11.291 0.468 1.00 50.31 97 ASP A C 1
ATOM 788 O O . ASP A 1 97 ? -3.973 -11.454 -0.345 1.00 50.31 97 ASP A O 1
ATOM 792 N N . ARG A 1 98 ? -3.052 -11.954 1.637 1.00 53.88 98 ARG A N 1
ATOM 793 C CA . ARG A 1 98 ? -4.229 -12.678 2.156 1.00 53.88 98 ARG A CA 1
ATOM 794 C C . ARG A 1 98 ? -5.449 -11.771 2.055 1.00 53.88 98 ARG A C 1
ATOM 796 O O . ARG A 1 98 ? -5.282 -10.575 2.237 1.00 53.88 98 ARG A O 1
ATOM 803 N N . GLU A 1 99 ? -6.648 -12.311 1.848 1.00 55.12 99 GLU A N 1
ATOM 804 C CA . GLU A 1 99 ? -7.889 -11.527 1.910 1.00 55.12 99 GLU A CA 1
ATOM 805 C C . GLU A 1 99 ? -7.932 -10.715 3.205 1.00 55.12 99 GLU A C 1
ATOM 807 O O . GLU A 1 99 ? -8.120 -11.235 4.309 1.00 55.12 99 GLU A O 1
ATOM 812 N N . LYS A 1 100 ? -7.623 -9.431 3.066 1.00 64.00 100 LYS A N 1
AT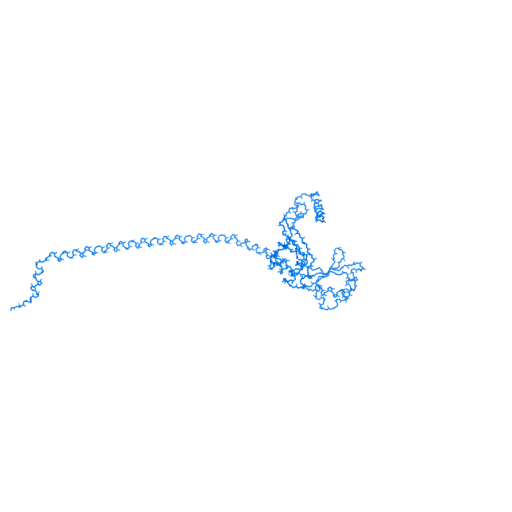OM 813 C CA . LYS A 1 100 ? -7.260 -8.601 4.195 1.00 64.00 100 LYS A CA 1
ATOM 814 C C . LYS A 1 100 ? -8.541 -8.118 4.871 1.00 64.00 100 LYS A C 1
ATOM 816 O O . LYS A 1 100 ? -9.381 -7.486 4.241 1.00 64.00 100 LYS A O 1
ATOM 821 N N . THR A 1 101 ? -8.691 -8.494 6.134 1.00 67.44 101 THR A N 1
ATOM 822 C CA . THR A 1 101 ? -9.818 -8.154 7.007 1.00 67.44 101 THR A CA 1
ATOM 823 C C . THR A 1 101 ? -9.594 -6.808 7.681 1.00 67.44 101 THR A C 1
ATOM 825 O O . THR A 1 101 ? -8.453 -6.498 8.043 1.00 67.44 101 THR A O 1
ATOM 828 N N . ASP A 1 102 ? -10.672 -6.067 7.912 1.00 74.88 102 ASP A N 1
ATOM 829 C CA . ASP A 1 102 ? -10.634 -4.873 8.756 1.00 74.88 102 ASP A CA 1
ATOM 830 C C . ASP A 1 102 ? -10.689 -5.286 10.227 1.00 74.88 102 ASP A C 1
ATOM 832 O O . ASP A 1 102 ? -11.109 -6.398 10.566 1.00 74.88 102 ASP A O 1
ATOM 836 N N . ALA A 1 103 ? -10.211 -4.426 11.120 1.00 82.06 103 ALA A N 1
ATOM 837 C CA . ALA A 1 103 ? -10.247 -4.704 12.546 1.00 82.06 103 ALA A CA 1
ATOM 838 C C . ALA A 1 103 ? -10.668 -3.466 13.324 1.00 82.06 103 ALA A C 1
ATOM 840 O O . ALA A 1 103 ? -10.203 -2.375 13.052 1.00 82.06 103 ALA A O 1
ATOM 841 N N . ILE A 1 104 ? -11.498 -3.636 14.339 1.00 84.88 104 ILE A N 1
ATOM 842 C CA . ILE A 1 104 ? -11.939 -2.582 15.244 1.00 84.88 104 ILE A CA 1
ATOM 843 C C . ILE A 1 104 ? -11.265 -2.835 16.587 1.00 84.88 104 ILE A C 1
ATOM 845 O O . ILE A 1 104 ? -11.372 -3.929 17.143 1.00 84.88 104 ILE A O 1
ATOM 849 N N . LEU A 1 105 ? -10.555 -1.834 17.097 1.00 84.25 105 LEU A N 1
ATOM 850 C CA . LEU A 1 105 ? -9.986 -1.825 18.437 1.00 84.25 105 LEU A CA 1
ATOM 851 C C . LEU A 1 105 ? -10.938 -1.100 19.376 1.00 84.25 105 LEU A C 1
ATOM 853 O O . LEU A 1 105 ? -11.292 0.049 19.126 1.00 84.25 105 LEU A O 1
ATOM 857 N N . ILE A 1 106 ? -11.301 -1.750 20.469 1.00 84.62 106 ILE A N 1
ATOM 858 C CA . ILE A 1 106 ? -12.123 -1.190 21.532 1.00 84.62 106 ILE A CA 1
ATOM 859 C C . ILE A 1 106 ? -11.279 -1.170 22.802 1.00 84.62 106 ILE A C 1
ATOM 861 O O . ILE A 1 106 ? -10.825 -2.219 23.270 1.00 84.62 106 ILE A O 1
ATOM 865 N N . ARG A 1 107 ? -11.059 0.030 23.342 1.00 81.25 107 ARG A N 1
ATOM 866 C CA . ARG A 1 107 ? -10.342 0.220 24.605 1.00 81.25 107 ARG A CA 1
ATOM 867 C C . ARG A 1 107 ? -11.259 -0.037 25.785 1.00 81.25 107 ARG A C 1
ATOM 869 O O . ARG A 1 107 ? -12.379 0.470 25.844 1.00 81.25 107 ARG A O 1
ATOM 876 N N . THR A 1 108 ? -10.765 -0.829 26.725 1.00 70.38 108 THR A N 1
ATOM 877 C CA . THR A 1 108 ? -11.496 -1.214 27.931 1.00 70.38 108 THR A CA 1
ATOM 878 C C . THR A 1 108 ? -11.003 -0.377 29.109 1.00 70.38 108 THR A C 1
ATOM 880 O O . THR A 1 108 ? -10.202 -0.846 29.913 1.00 70.38 108 THR A O 1
ATOM 883 N N . ASP A 1 109 ? -11.455 0.874 29.203 1.00 67.38 109 ASP A N 1
ATOM 884 C CA . ASP A 1 109 ? -10.998 1.785 30.267 1.00 67.38 109 ASP A CA 1
ATOM 885 C C . ASP A 1 109 ? -11.830 1.652 31.557 1.00 67.38 109 ASP A C 1
ATOM 887 O O . ASP A 1 109 ? -11.349 1.962 32.643 1.00 67.38 109 ASP A O 1
ATOM 891 N N . ARG A 1 110 ? -13.099 1.224 31.446 1.00 62.72 110 ARG A N 1
ATOM 892 C CA . ARG A 1 110 ? -14.089 1.300 32.542 1.00 62.72 110 ARG A CA 1
ATOM 893 C C . ARG A 1 110 ? -14.788 -0.013 32.891 1.00 62.72 110 ARG A C 1
ATOM 895 O O . ARG A 1 110 ? -15.366 -0.109 33.967 1.00 62.72 110 ARG A O 1
ATOM 902 N N . GLU A 1 111 ? -14.756 -1.011 32.011 1.00 68.56 111 GLU A N 1
ATOM 903 C CA . GLU A 1 111 ? -15.535 -2.247 32.162 1.00 68.56 111 GLU A CA 1
ATOM 904 C C . GLU A 1 111 ? -14.656 -3.487 32.029 1.00 68.56 111 GLU A C 1
ATOM 906 O O . GLU A 1 111 ? -13.667 -3.497 31.292 1.00 68.56 111 GLU A O 1
ATOM 911 N N . SER A 1 112 ? -15.036 -4.552 32.739 1.00 73.94 112 SER A N 1
ATOM 912 C CA . SER A 1 112 ? -14.401 -5.857 32.587 1.00 73.94 112 SER A CA 1
ATOM 913 C C . SER A 1 112 ? -14.641 -6.391 31.176 1.00 73.94 112 SER A C 1
ATOM 915 O O . SER A 1 112 ? -15.742 -6.286 30.632 1.00 73.94 112 SER A O 1
ATOM 917 N N . TYR A 1 113 ? -13.619 -7.026 30.600 1.00 75.12 113 TYR A N 1
ATOM 918 C CA . TYR A 1 113 ? -13.676 -7.654 29.277 1.00 75.12 113 TYR A CA 1
ATOM 919 C C . TYR A 1 113 ? -14.933 -8.513 29.072 1.00 75.12 113 TYR A C 1
ATOM 921 O O . TYR A 1 113 ? -15.561 -8.457 28.015 1.00 75.12 113 TYR A O 1
ATOM 929 N N . ALA A 1 114 ? -15.298 -9.311 30.080 1.00 78.69 114 ALA A N 1
ATOM 930 C CA . ALA A 1 114 ? -16.430 -10.225 29.990 1.00 78.69 114 ALA A CA 1
ATOM 931 C C . ALA A 1 114 ? -17.765 -9.481 29.850 1.00 78.69 114 ALA A C 1
ATOM 933 O O . ALA A 1 114 ? -18.631 -9.924 29.099 1.00 78.69 114 ALA A O 1
ATOM 934 N N . ASP A 1 115 ? -17.911 -8.349 30.533 1.00 81.94 115 ASP A N 1
ATOM 935 C CA . ASP A 1 115 ? -19.143 -7.564 30.535 1.00 81.94 115 ASP A CA 1
ATOM 936 C C . ASP A 1 115 ? -19.283 -6.775 29.235 1.00 81.94 115 ASP A C 1
ATOM 938 O O . ASP A 1 115 ? -20.348 -6.775 28.620 1.00 81.94 115 ASP A O 1
ATOM 942 N N . LEU A 1 116 ? -18.178 -6.219 28.737 1.00 79.19 116 LEU A N 1
ATOM 943 C CA . LEU A 1 116 ? -18.147 -5.546 27.442 1.00 79.19 116 LEU A CA 1
ATOM 944 C C . LEU A 1 116 ? -18.429 -6.527 26.290 1.00 79.19 116 LEU A C 1
ATOM 946 O O . LEU A 1 116 ? -19.191 -6.218 25.377 1.00 79.19 116 LEU A O 1
ATOM 950 N N . LEU A 1 117 ? -17.892 -7.751 26.354 1.00 82.44 117 LEU A N 1
ATOM 951 C CA . LEU A 1 117 ? -18.194 -8.786 25.365 1.00 82.44 117 LEU A CA 1
ATOM 952 C C . LEU A 1 117 ? -19.661 -9.242 25.427 1.00 82.44 117 LEU A C 1
ATOM 954 O O . LEU A 1 117 ? -20.238 -9.531 24.380 1.00 82.44 117 LEU A O 1
ATOM 958 N N . LYS A 1 118 ? -20.269 -9.311 26.620 1.00 84.44 118 LYS A N 1
ATOM 959 C CA . LYS A 1 118 ? -21.704 -9.610 26.770 1.00 84.44 118 LYS A CA 1
ATOM 960 C C . LYS A 1 118 ? -22.561 -8.524 26.125 1.00 84.44 118 LYS A C 1
ATOM 962 O O . LYS A 1 118 ? -23.368 -8.858 25.268 1.00 84.44 118 LYS A O 1
ATOM 967 N N . LYS A 1 119 ? -22.298 -7.248 26.422 1.00 82.06 119 LYS A N 1
ATOM 968 C CA . LYS A 1 119 ? -23.008 -6.108 25.815 1.00 82.06 119 LYS A CA 1
ATOM 969 C C . LYS A 1 119 ? -22.900 -6.094 24.292 1.00 82.06 119 LYS A C 1
ATOM 971 O O . LYS A 1 119 ? -23.887 -5.888 23.595 1.00 82.06 119 LYS A O 1
ATOM 976 N N . ILE A 1 120 ? -21.707 -6.370 23.763 1.00 80.81 120 ILE A N 1
ATOM 977 C CA . ILE A 1 120 ? -21.494 -6.461 22.314 1.00 80.81 120 ILE A CA 1
ATOM 978 C C . ILE A 1 120 ? -22.272 -7.639 21.717 1.00 80.81 120 ILE A C 1
ATOM 980 O O . ILE A 1 120 ? -22.875 -7.492 20.660 1.00 80.81 120 ILE A O 1
ATOM 984 N N . LYS A 1 121 ? -22.301 -8.799 22.381 1.00 83.00 121 LYS A N 1
ATOM 985 C CA . LYS A 1 121 ? -23.099 -9.949 21.925 1.00 83.00 121 LYS A CA 1
ATOM 986 C C . LYS A 1 121 ? -24.604 -9.680 21.975 1.00 83.00 121 LYS A C 1
ATOM 988 O O . LYS A 1 121 ? -25.317 -10.143 21.093 1.00 83.00 121 LYS A O 1
ATOM 993 N N . GLU A 1 122 ? -25.073 -8.954 22.984 1.00 81.62 122 GLU A N 1
ATOM 994 C CA . GLU A 1 122 ? -26.478 -8.565 23.135 1.00 81.62 122 GLU A CA 1
ATOM 995 C C . GLU A 1 122 ? -26.909 -7.557 22.065 1.00 81.62 122 GLU A C 1
ATOM 997 O O . GLU A 1 122 ? -27.998 -7.689 21.518 1.00 81.62 122 GLU A O 1
ATOM 1002 N N . GLY A 1 123 ? -26.049 -6.600 21.707 1.00 73.81 123 GLY A N 1
ATOM 1003 C CA . GLY A 1 123 ? -26.347 -5.652 20.631 1.00 73.81 123 GLY A CA 1
ATOM 1004 C C . GLY A 1 123 ? -26.196 -6.220 19.224 1.00 73.81 123 GLY A C 1
ATOM 1005 O O . GLY A 1 123 ? -26.925 -5.829 18.323 1.00 73.81 123 GLY A O 1
ATOM 1006 N N . VAL A 1 124 ? -25.287 -7.176 19.018 1.00 74.19 124 VAL A N 1
ATOM 1007 C CA . VAL A 1 124 ? -25.070 -7.832 17.718 1.00 74.19 124 VAL A CA 1
ATOM 1008 C C . VAL A 1 124 ? -25.930 -9.097 17.615 1.00 74.19 124 VAL A C 1
ATOM 1010 O O . VAL A 1 124 ? -25.434 -10.180 17.307 1.00 74.19 124 VAL A O 1
ATOM 1013 N N . GLN A 1 125 ? -27.230 -8.996 17.905 1.00 67.38 125 GLN A N 1
ATOM 1014 C CA . GLN A 1 125 ? -28.178 -10.095 17.668 1.00 67.38 125 GLN A CA 1
ATOM 1015 C C . GLN A 1 125 ? -28.628 -10.188 16.203 1.00 67.38 125 GLN A C 1
ATOM 1017 O O . GLN A 1 125 ? -29.059 -11.253 15.760 1.00 67.38 125 GLN A O 1
ATOM 1022 N N . ASP A 1 126 ? -28.457 -9.118 15.425 1.00 72.00 126 ASP A N 1
ATOM 1023 C CA . ASP A 1 126 ? -28.790 -9.109 14.004 1.00 72.00 126 ASP A CA 1
ATOM 1024 C C . ASP A 1 126 ? -27.915 -10.097 13.219 1.00 72.00 126 ASP A C 1
ATOM 1026 O O . ASP A 1 126 ? -26.690 -9.950 13.129 1.00 72.00 126 ASP A O 1
ATOM 1030 N N . SER A 1 127 ? -28.547 -11.086 12.574 1.00 68.69 127 SER A N 1
ATOM 1031 C CA . SER A 1 127 ? -27.848 -12.153 11.838 1.00 68.69 127 SER A CA 1
ATOM 1032 C C . SER A 1 127 ? -26.923 -11.622 10.738 1.00 68.69 127 SER A C 1
ATOM 1034 O O . SER A 1 127 ? -25.901 -12.236 10.442 1.00 68.69 127 SER A O 1
ATOM 1036 N N . LYS A 1 128 ? -27.243 -10.458 10.155 1.00 73.94 128 LYS A N 1
ATOM 1037 C CA . LYS A 1 128 ? -26.394 -9.792 9.156 1.00 73.94 128 LYS A CA 1
ATOM 1038 C C . LYS A 1 128 ? -25.093 -9.270 9.768 1.00 73.94 128 LYS A C 1
ATOM 1040 O O . LYS A 1 128 ? -24.038 -9.475 9.185 1.00 73.94 128 LYS A O 1
ATOM 1045 N N . MET A 1 129 ? -25.147 -8.669 10.956 1.00 69.75 129 MET A N 1
ATOM 1046 C CA . MET A 1 129 ? -23.969 -8.107 11.630 1.00 69.75 129 MET A CA 1
ATOM 1047 C C . MET A 1 129 ? -23.072 -9.206 12.209 1.00 69.75 129 MET A C 1
ATOM 1049 O O . MET A 1 129 ? -21.848 -9.098 12.163 1.00 69.75 129 MET A O 1
ATOM 1053 N N . GLN A 1 130 ? -23.664 -10.309 12.679 1.00 72.19 130 GLN A N 1
ATOM 1054 C CA . GLN A 1 130 ? -22.905 -11.481 13.128 1.00 72.19 130 GLN A CA 1
ATOM 1055 C C . GLN A 1 130 ? -22.073 -12.105 12.004 1.00 72.19 130 GLN A C 1
ATOM 1057 O O . GLN A 1 130 ? -20.924 -12.472 12.232 1.00 72.19 130 GLN A O 1
ATOM 1062 N N . GLN A 1 131 ? -22.616 -12.184 10.785 1.00 76.75 131 GLN A N 1
ATOM 1063 C CA . GLN A 1 131 ? -21.896 -12.714 9.619 1.00 76.75 131 GLN A CA 1
ATOM 1064 C C . GLN A 1 131 ? -20.707 -11.841 9.197 1.00 76.75 131 GLN A C 1
ATOM 1066 O O . GLN A 1 131 ? -19.770 -12.321 8.558 1.00 76.75 131 GLN A O 1
ATOM 1071 N N . GLU A 1 132 ? -20.725 -10.554 9.543 1.00 79.94 132 GLU A N 1
ATOM 1072 C CA . GLU A 1 132 ? -19.658 -9.621 9.192 1.00 79.94 132 GLU A CA 1
ATOM 1073 C C . GLU A 1 132 ? -18.468 -9.699 10.149 1.00 79.94 132 GLU A C 1
ATOM 1075 O O . GLU A 1 132 ? -17.355 -9.338 9.753 1.00 79.94 132 GLU A O 1
ATOM 1080 N N . ILE A 1 133 ? -18.669 -10.214 11.365 1.00 83.00 133 ILE A N 1
ATOM 1081 C CA . ILE A 1 133 ? -17.629 -10.408 12.377 1.00 83.00 133 ILE A CA 1
ATOM 1082 C C . ILE A 1 133 ? -16.972 -11.778 12.178 1.00 83.00 133 ILE A C 1
ATOM 1084 O O . ILE A 1 133 ? -17.593 -12.823 12.337 1.00 83.00 133 ILE A O 1
ATOM 1088 N N . LYS A 1 134 ? -15.670 -11.784 11.879 1.00 83.56 134 LYS A N 1
ATOM 1089 C CA . LYS A 1 134 ? -14.887 -13.012 11.666 1.00 83.56 134 LYS A CA 1
ATOM 1090 C C . LYS A 1 134 ? -14.281 -13.564 12.949 1.00 83.56 134 LYS A C 1
ATOM 1092 O O . LYS A 1 134 ? -14.251 -14.773 13.151 1.00 83.56 134 LYS A O 1
ATOM 1097 N N . SER A 1 135 ? -13.734 -12.696 13.797 1.00 83.19 135 SER A N 1
ATOM 1098 C CA . SER A 1 135 ? -13.098 -13.136 15.042 1.00 83.19 135 SER A CA 1
ATOM 1099 C C . SER A 1 135 ? -13.024 -12.023 16.067 1.00 83.19 135 SER A C 1
ATOM 1101 O O . SER A 1 135 ? -12.783 -10.872 15.711 1.00 83.19 135 SER A O 1
ATOM 1103 N N . VAL A 1 136 ? -13.123 -12.384 17.342 1.00 85.94 136 VAL A N 1
ATOM 1104 C CA . VAL A 1 136 ? -12.936 -11.470 18.470 1.00 85.94 136 VAL A CA 1
ATOM 1105 C C . VAL A 1 136 ? -11.767 -11.972 19.308 1.00 85.94 136 VAL A C 1
ATOM 1107 O O . VAL A 1 136 ? -11.712 -13.152 19.650 1.00 85.94 136 VAL A O 1
ATOM 1110 N N . ARG A 1 137 ? -10.808 -11.098 19.616 1.00 86.44 137 ARG A N 1
ATOM 1111 C CA . ARG A 1 137 ? -9.614 -11.448 20.395 1.00 86.44 137 ARG A CA 1
ATOM 1112 C C . ARG A 1 137 ? -9.175 -10.307 21.300 1.00 86.44 137 ARG A C 1
ATOM 1114 O O . ARG A 1 137 ? -9.518 -9.157 21.063 1.00 86.44 137 ARG A O 1
ATOM 1121 N N . LEU A 1 138 ? -8.351 -10.629 22.289 1.00 83.69 138 LEU A N 1
ATOM 1122 C CA . LEU A 1 138 ? -7.696 -9.646 23.147 1.00 83.69 138 LEU A CA 1
ATOM 1123 C C . LEU A 1 138 ? -6.301 -9.289 22.629 1.00 83.69 138 LEU A C 1
ATOM 1125 O O . LEU A 1 138 ? -5.588 -10.125 22.063 1.00 83.69 138 LEU A O 1
ATOM 1129 N N . ASN A 1 139 ? -5.901 -8.041 22.847 1.00 82.56 139 ASN A N 1
ATOM 1130 C CA . ASN A 1 139 ? -4.511 -7.623 22.730 1.00 82.56 139 ASN A CA 1
ATOM 1131 C C . ASN A 1 139 ? -3.751 -7.866 24.050 1.00 82.56 139 ASN A C 1
ATOM 1133 O O . ASN A 1 139 ? -4.350 -8.076 25.102 1.00 82.56 139 ASN A O 1
ATOM 1137 N N . ARG A 1 140 ? -2.416 -7.768 24.023 1.00 78.69 140 ARG A N 1
ATOM 1138 C CA . ARG A 1 140 ? -1.567 -7.815 25.230 1.00 78.69 140 ARG A CA 1
ATOM 1139 C C . ARG A 1 140 ? -1.932 -6.735 26.255 1.00 78.69 140 ARG A C 1
ATOM 1141 O O . ARG A 1 140 ? -1.795 -6.971 27.447 1.00 78.69 140 ARG A O 1
ATOM 1148 N N . ALA A 1 141 ? -2.439 -5.595 25.783 1.00 77.06 141 ALA A N 1
ATOM 1149 C CA . ALA A 1 141 ? -2.940 -4.495 26.606 1.00 77.06 141 ALA A CA 1
ATOM 1150 C C . ALA A 1 141 ? -4.350 -4.736 27.190 1.00 77.06 141 ALA A C 1
ATOM 1152 O O . ALA A 1 141 ? -4.895 -3.844 27.820 1.00 77.06 141 ALA A O 1
ATOM 1153 N N . ARG A 1 142 ? -4.942 -5.924 26.984 1.00 76.50 142 ARG A N 1
ATOM 1154 C CA . ARG A 1 142 ? -6.333 -6.279 27.337 1.00 76.50 142 ARG A CA 1
ATOM 1155 C C . ARG A 1 142 ? -7.435 -5.514 26.591 1.00 76.50 142 ARG A C 1
ATOM 1157 O O . ARG A 1 142 ? -8.604 -5.748 26.866 1.00 76.50 142 ARG A O 1
ATOM 1164 N N . ASP A 1 143 ? -7.081 -4.737 25.573 1.00 83.06 143 ASP A N 1
ATOM 1165 C CA . ASP A 1 143 ? -8.048 -4.174 24.626 1.00 83.06 143 ASP A CA 1
ATOM 1166 C C . ASP A 1 143 ? -8.707 -5.259 23.760 1.00 83.06 143 ASP A C 1
ATOM 1168 O O . ASP A 1 143 ? -8.071 -6.257 23.391 1.00 83.06 143 ASP A O 1
ATOM 1172 N N . LEU A 1 144 ? -9.963 -5.032 23.373 1.00 84.88 144 LEU A N 1
ATOM 1173 C CA . LEU A 1 144 ? -10.731 -5.926 22.513 1.00 84.88 144 LEU A CA 1
ATOM 1174 C C . LEU A 1 144 ? -10.480 -5.597 21.036 1.00 84.88 144 LEU A C 1
ATOM 1176 O O . LEU A 1 144 ? -10.589 -4.450 20.613 1.00 84.88 144 LEU A O 1
ATOM 1180 N N . ILE A 1 145 ? -10.173 -6.612 20.233 1.00 86.44 145 ILE A N 1
ATOM 1181 C CA . ILE A 1 145 ? -10.013 -6.511 18.781 1.00 86.44 145 ILE A CA 1
ATOM 1182 C C . ILE A 1 145 ? -11.086 -7.364 18.112 1.00 86.44 145 ILE A C 1
ATOM 1184 O O . ILE A 1 145 ? -11.080 -8.591 18.234 1.00 86.44 145 ILE A O 1
ATOM 1188 N N . ILE A 1 146 ? -11.967 -6.717 17.357 1.00 86.19 146 ILE A N 1
ATOM 1189 C CA . ILE A 1 146 ? -12.994 -7.361 16.538 1.00 86.19 146 ILE A CA 1
ATOM 1190 C C . ILE A 1 146 ? -12.539 -7.299 15.088 1.00 86.19 146 ILE A C 1
ATOM 1192 O O . ILE A 1 146 ? -12.377 -6.227 14.528 1.00 86.19 146 ILE A O 1
ATOM 1196 N N . THR A 1 147 ? -12.300 -8.447 14.473 1.00 85.38 147 THR A N 1
ATOM 1197 C CA . THR A 1 147 ? -11.937 -8.549 13.056 1.00 85.38 147 THR A CA 1
ATOM 1198 C C . THR A 1 147 ? -13.200 -8.724 12.231 1.00 85.38 147 THR A C 1
ATOM 1200 O O . THR A 1 147 ? -13.971 -9.649 12.491 1.00 85.38 147 THR A O 1
ATOM 1203 N N . THR A 1 148 ? -13.400 -7.866 11.239 1.00 83.12 148 THR A N 1
ATOM 1204 C CA . THR A 1 148 ? -14.567 -7.853 10.359 1.00 83.12 148 THR A CA 1
ATOM 1205 C C . THR A 1 148 ? -14.201 -8.251 8.930 1.00 83.12 148 THR A C 1
ATOM 1207 O O . THR A 1 148 ? -13.036 -8.372 8.536 1.00 83.12 148 THR A O 1
ATOM 1210 N N . THR A 1 149 ? -15.226 -8.503 8.127 1.00 80.38 149 THR A N 1
ATOM 1211 C CA . THR A 1 149 ? -15.083 -8.646 6.680 1.00 80.38 149 THR A CA 1
ATOM 1212 C C . THR A 1 149 ? -14.655 -7.312 6.058 1.00 80.38 149 THR A C 1
ATOM 1214 O O . THR A 1 149 ? -14.982 -6.242 6.570 1.00 80.38 149 THR A O 1
ATOM 1217 N N . LYS A 1 150 ? -13.884 -7.386 4.969 1.00 73.38 150 LYS A N 1
ATOM 1218 C CA . LYS A 1 150 ? -13.309 -6.232 4.268 1.00 73.38 150 LYS A CA 1
ATOM 1219 C C . LYS A 1 150 ? -14.382 -5.191 3.905 1.00 73.38 150 LYS A C 1
ATOM 1221 O O . LYS A 1 150 ? -15.427 -5.565 3.376 1.00 73.38 150 LYS A O 1
ATOM 1226 N N . GLY A 1 151 ? -14.101 -3.914 4.160 1.00 71.19 151 GLY A N 1
ATOM 1227 C CA . GLY A 1 151 ? -14.943 -2.768 3.803 1.00 71.19 151 GLY A CA 1
ATOM 1228 C C . GLY A 1 151 ? -16.118 -2.519 4.751 1.00 71.19 151 GLY A C 1
ATOM 1229 O O . GLY A 1 151 ? -16.906 -1.609 4.518 1.00 71.19 151 GLY A O 1
ATOM 1230 N N . LYS A 1 152 ? -16.263 -3.320 5.815 1.00 75.31 152 LYS A N 1
ATOM 1231 C CA . LYS A 1 152 ? -17.402 -3.233 6.746 1.00 75.31 152 LYS A CA 1
ATOM 1232 C C . LYS A 1 152 ? -17.022 -2.782 8.154 1.00 75.31 152 LYS A C 1
ATOM 1234 O O . LYS A 1 152 ? -17.886 -2.690 9.022 1.00 75.31 152 LYS A O 1
ATOM 1239 N N . GLY A 1 153 ? -15.742 -2.483 8.394 1.00 75.62 153 GLY A N 1
ATOM 1240 C CA . GLY A 1 153 ? -15.261 -2.025 9.700 1.00 75.62 153 GLY A CA 1
ATOM 1241 C C . GLY A 1 153 ? -16.010 -0.795 10.224 1.00 75.62 153 GLY A C 1
ATOM 1242 O O . GLY A 1 153 ? -16.419 -0.790 11.381 1.00 75.62 153 GLY A O 1
ATOM 1243 N N . ASP A 1 154 ? -16.276 0.209 9.382 1.00 78.38 154 ASP A N 1
ATOM 1244 C CA . ASP A 1 154 ? -16.919 1.454 9.830 1.00 78.38 154 ASP A CA 1
ATOM 1245 C C . ASP A 1 154 ? -18.405 1.291 10.138 1.00 78.38 154 ASP A C 1
ATOM 1247 O O . ASP A 1 154 ? -18.895 1.860 11.113 1.00 78.38 154 ASP A O 1
ATOM 1251 N N . VAL A 1 155 ? -19.120 0.485 9.349 1.00 81.56 155 VAL A N 1
ATOM 1252 C CA . VAL A 1 155 ? -20.544 0.189 9.574 1.00 81.56 155 VAL A CA 1
ATOM 1253 C C . VAL A 1 155 ? -20.721 -0.529 10.907 1.00 81.56 155 VAL A C 1
ATOM 1255 O O . VAL A 1 155 ? -21.517 -0.106 11.747 1.00 81.56 155 VAL A O 1
ATOM 1258 N N . VAL A 1 156 ? -19.912 -1.568 11.136 1.00 81.00 156 VAL A N 1
ATOM 1259 C CA . VAL A 1 156 ? -19.906 -2.306 12.400 1.00 81.00 156 VAL A CA 1
ATOM 1260 C C . VAL A 1 156 ? -19.490 -1.391 13.550 1.00 81.00 156 VAL A C 1
ATOM 1262 O O . VAL A 1 156 ? -20.129 -1.409 14.598 1.00 81.00 156 VAL A O 1
ATOM 1265 N N . ASN A 1 157 ? -18.487 -0.531 13.364 1.00 83.62 157 ASN A N 1
ATOM 1266 C CA . ASN A 1 157 ? -18.038 0.383 14.409 1.00 83.62 157 ASN A CA 1
ATOM 1267 C C . ASN A 1 157 ? -19.119 1.402 14.817 1.00 83.62 157 ASN A C 1
ATOM 1269 O O . ASN A 1 157 ? -19.370 1.579 16.007 1.00 83.62 157 ASN A O 1
ATOM 1273 N N . LYS A 1 158 ? -19.803 2.028 13.849 1.00 83.94 158 LYS A N 1
ATOM 1274 C CA . LYS A 1 158 ? -20.907 2.972 14.109 1.00 83.94 158 LYS A CA 1
ATOM 1275 C C . LYS A 1 158 ? -22.064 2.296 14.844 1.00 83.94 158 LYS A C 1
ATOM 1277 O O . LYS A 1 158 ? -22.622 2.862 15.784 1.00 83.94 158 LYS A O 1
ATOM 1282 N N . HIS A 1 159 ? -22.394 1.065 14.459 1.00 82.31 159 HIS A N 1
ATOM 1283 C CA . HIS A 1 159 ? -23.426 0.297 15.144 1.00 82.31 159 HIS A CA 1
ATOM 1284 C C . HIS A 1 159 ? -23.019 -0.031 16.587 1.00 82.31 159 HIS A C 1
ATOM 1286 O O . HIS A 1 159 ? -23.786 0.211 17.515 1.00 82.31 159 HIS A O 1
ATOM 1292 N N . LEU A 1 160 ? -21.780 -0.480 16.808 1.00 81.00 160 LEU A N 1
ATOM 1293 C CA . LEU A 1 160 ? -21.276 -0.772 18.152 1.00 81.00 160 LEU A CA 1
ATOM 1294 C C . LEU A 1 160 ? -21.240 0.469 19.056 1.00 81.00 160 LEU A C 1
ATOM 1296 O O . LEU A 1 160 ? -21.549 0.356 20.238 1.00 81.00 160 LEU A O 1
ATOM 1300 N N . GLN A 1 161 ? -20.916 1.649 18.519 1.00 83.00 161 GLN A N 1
ATOM 1301 C CA . GLN A 1 161 ? -20.997 2.916 19.262 1.00 83.00 161 GLN A CA 1
ATOM 1302 C C . GLN A 1 161 ? -22.438 3.303 19.625 1.00 83.00 161 GLN A C 1
ATOM 1304 O O . GLN A 1 161 ? -22.655 3.966 20.636 1.00 83.00 161 GLN A O 1
ATOM 1309 N N . THR A 1 162 ? -23.416 2.879 18.821 1.00 83.19 162 THR A N 1
ATOM 1310 C CA . THR A 1 162 ? -24.845 3.088 19.105 1.00 83.19 162 THR A CA 1
ATOM 1311 C C . THR A 1 162 ? -25.320 2.162 20.227 1.00 83.19 162 THR A C 1
ATOM 1313 O O . THR A 1 162 ? -26.023 2.597 21.133 1.00 83.19 162 THR A O 1
ATOM 1316 N N . VAL A 1 163 ? -24.903 0.892 20.185 1.00 80.75 163 VAL A N 1
ATOM 1317 C CA . VAL A 1 163 ? -25.234 -0.132 21.191 1.00 80.75 163 VAL A CA 1
ATOM 1318 C C . VAL A 1 163 ? -24.570 0.158 22.535 1.00 80.75 163 VAL A C 1
ATOM 1320 O O . VAL A 1 163 ? -25.185 -0.024 23.584 1.00 80.75 163 VAL A O 1
ATOM 1323 N N . VAL A 1 164 ? -23.304 0.583 22.513 1.00 77.06 164 VAL A N 1
ATOM 1324 C CA . VAL A 1 164 ? -22.517 0.884 23.711 1.00 77.06 164 VAL A CA 1
ATOM 1325 C C . VAL A 1 164 ? -22.101 2.359 23.673 1.00 77.06 164 VAL A C 1
ATOM 1327 O O . VAL A 1 164 ? -20.997 2.686 23.218 1.00 77.06 164 VAL A O 1
ATOM 1330 N N . PRO A 1 165 ? -22.968 3.267 24.160 1.00 70.19 165 PRO A N 1
ATOM 1331 C CA . PRO A 1 165 ? -22.637 4.680 24.280 1.00 70.19 165 PRO A CA 1
ATOM 1332 C C . PRO A 1 165 ? -21.373 4.863 25.129 1.00 70.19 165 PRO A C 1
ATOM 1334 O O . PRO A 1 165 ? -21.194 4.189 26.142 1.00 70.19 165 PRO A O 1
ATOM 1337 N N . HIS A 1 166 ? -20.497 5.789 24.729 1.00 71.00 166 HIS A N 1
ATOM 1338 C CA . HIS A 1 166 ? -19.206 6.093 25.379 1.00 71.00 166 HIS A CA 1
ATOM 1339 C C . HIS A 1 166 ? -18.090 5.048 25.218 1.00 71.00 166 HIS A C 1
ATOM 1341 O O . HIS A 1 166 ? -17.031 5.181 25.838 1.00 71.00 166 HIS A O 1
ATOM 1347 N N . MET A 1 167 ? -18.272 4.042 24.363 1.00 74.25 167 MET A N 1
ATOM 1348 C CA . MET A 1 167 ? -17.197 3.122 24.006 1.00 74.25 167 MET A CA 1
ATOM 1349 C C . MET A 1 167 ? -16.114 3.832 23.177 1.00 74.25 167 MET A C 1
ATOM 1351 O O . MET A 1 167 ? -16.388 4.377 22.108 1.00 74.25 167 MET A O 1
ATOM 1355 N N . GLN A 1 168 ? -14.859 3.783 23.634 1.00 77.81 168 GLN A N 1
ATOM 1356 C CA . GLN A 1 168 ? -13.721 4.228 22.828 1.00 77.81 168 GLN A CA 1
ATOM 1357 C C . GLN A 1 168 ? -13.356 3.151 21.807 1.00 77.81 168 GLN A C 1
ATOM 1359 O O . GLN A 1 168 ? -12.573 2.240 22.091 1.00 77.81 168 GLN A O 1
ATOM 1364 N N . SER A 1 169 ? -13.920 3.262 20.608 1.00 78.88 169 SER A N 1
ATOM 1365 C CA . SER A 1 169 ? -13.609 2.376 19.492 1.00 78.88 169 SER A CA 1
ATOM 1366 C C . SER A 1 169 ? -12.900 3.103 18.355 1.00 78.88 169 SER A C 1
ATOM 1368 O O . SER A 1 169 ? -13.212 4.243 18.008 1.00 78.88 169 SER A O 1
ATOM 1370 N N . ARG A 1 170 ? -11.922 2.427 17.754 1.00 79.81 170 ARG A N 1
ATOM 1371 C CA . ARG A 1 170 ? -11.159 2.904 16.602 1.00 79.81 170 ARG A CA 1
ATOM 1372 C C . ARG A 1 170 ? -11.111 1.816 15.544 1.00 79.81 170 ARG A C 1
ATOM 1374 O O . ARG A 1 170 ? -10.748 0.681 15.845 1.00 79.81 170 ARG A O 1
ATOM 1381 N N . ASN A 1 171 ? -11.395 2.179 14.300 1.00 78.19 171 ASN A N 1
ATOM 1382 C CA . ASN A 1 171 ? -11.168 1.282 13.178 1.00 78.19 171 ASN A CA 1
ATOM 1383 C C . ASN A 1 171 ? -9.663 1.235 12.851 1.00 78.19 171 ASN A C 1
ATOM 1385 O O . ASN A 1 171 ? -9.031 2.249 12.555 1.00 78.19 171 ASN A O 1
ATOM 1389 N N . ILE A 1 172 ? -9.072 0.052 12.955 1.00 73.44 172 ILE A N 1
ATOM 1390 C CA . ILE A 1 172 ? -7.746 -0.272 12.437 1.00 73.44 172 ILE A CA 1
ATOM 1391 C C . ILE A 1 172 ? -7.941 -0.634 10.968 1.00 73.44 172 ILE A C 1
ATOM 1393 O O . ILE A 1 172 ? -8.023 -1.803 10.580 1.00 73.44 172 ILE A O 1
ATOM 1397 N N . MET A 1 173 ? -8.002 0.411 10.150 1.00 69.38 173 MET A N 1
ATOM 1398 C CA . MET A 1 173 ? -7.899 0.261 8.710 1.00 69.38 173 MET A CA 1
ATOM 1399 C C . MET A 1 173 ? -6.474 -0.115 8.338 1.00 69.38 173 MET A C 1
ATOM 1401 O O . MET A 1 173 ? -5.495 0.309 8.959 1.00 69.38 173 MET A O 1
ATOM 1405 N N . GLN A 1 174 ? -6.355 -0.905 7.285 1.00 73.38 174 GLN A N 1
ATOM 1406 C CA . GLN A 1 174 ? -5.052 -1.184 6.726 1.00 73.38 174 GLN A CA 1
ATOM 1407 C C . GLN A 1 174 ? -4.575 0.001 5.919 1.00 73.38 174 GLN A C 1
ATOM 1409 O O . GLN A 1 174 ? -5.254 0.459 4.999 1.00 73.38 174 GLN A O 1
ATOM 1414 N N . THR A 1 175 ? -3.376 0.452 6.244 1.00 80.25 175 THR A N 1
ATOM 1415 C CA . THR A 1 175 ? -2.751 1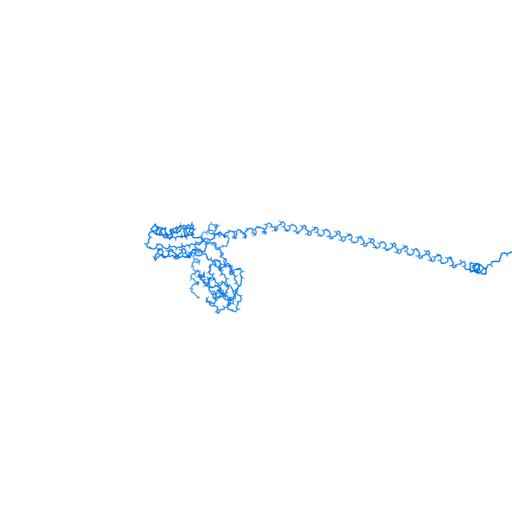.565 5.558 1.00 80.25 175 THR A CA 1
ATOM 1416 C C . THR A 1 175 ? -1.577 1.121 4.720 1.00 80.25 175 THR A C 1
ATOM 1418 O O . THR A 1 175 ? -0.960 0.074 4.937 1.00 80.25 175 THR A O 1
ATOM 1421 N N . LYS A 1 176 ? -1.285 1.941 3.719 1.00 84.38 176 LYS A N 1
ATOM 1422 C CA . LYS A 1 176 ? -0.109 1.832 2.881 1.00 84.38 176 LYS A CA 1
ATOM 1423 C C . LYS A 1 176 ? 0.677 3.131 2.989 1.00 84.38 176 LYS A C 1
ATOM 1425 O O . LYS A 1 176 ? 0.100 4.216 2.975 1.00 84.38 176 LYS A O 1
ATOM 1430 N N . LYS A 1 177 ? 1.996 2.999 3.123 1.00 88.94 177 LYS A N 1
ATOM 1431 C CA . LYS A 1 177 ? 2.924 4.130 3.117 1.00 88.94 177 LYS A CA 1
ATOM 1432 C C . LYS A 1 177 ? 3.382 4.386 1.687 1.00 88.94 177 LYS A C 1
ATOM 1434 O O . LYS A 1 177 ? 3.838 3.468 1.000 1.00 88.94 177 LYS A O 1
ATOM 1439 N N . ILE A 1 178 ? 3.254 5.625 1.246 1.00 92.12 178 ILE A N 1
ATOM 1440 C CA . ILE A 1 178 ? 3.567 6.062 -0.110 1.00 92.12 178 ILE A CA 1
ATOM 1441 C C . ILE A 1 178 ? 4.545 7.224 -0.035 1.00 92.12 178 ILE A C 1
ATOM 1443 O O . ILE A 1 178 ? 4.431 8.097 0.821 1.00 92.12 178 ILE A O 1
ATOM 1447 N N . HIS A 1 179 ? 5.509 7.220 -0.945 1.00 92.44 179 HIS A N 1
ATOM 1448 C CA . HIS A 1 179 ? 6.428 8.320 -1.160 1.00 92.44 179 HIS A CA 1
ATOM 1449 C C . HIS A 1 179 ? 6.011 9.109 -2.401 1.00 92.44 179 HIS A C 1
ATOM 1451 O O . HIS A 1 179 ? 5.908 8.540 -3.490 1.00 92.44 179 HIS A O 1
ATOM 1457 N N . ILE A 1 180 ? 5.816 10.415 -2.247 1.00 92.19 180 ILE A N 1
ATOM 1458 C CA . ILE A 1 180 ? 5.562 11.350 -3.342 1.00 92.19 180 ILE A CA 1
ATOM 1459 C C . ILE A 1 180 ? 6.791 12.245 -3.479 1.00 92.19 180 ILE A C 1
ATOM 1461 O O . ILE A 1 180 ? 7.111 13.019 -2.582 1.00 92.19 180 ILE A O 1
ATOM 1465 N N . GLY A 1 181 ? 7.506 12.123 -4.593 1.00 90.75 181 GLY A N 1
ATOM 1466 C CA . GLY A 1 181 ? 8.701 12.917 -4.871 1.00 90.75 181 GLY A CA 1
ATOM 1467 C C . GLY A 1 181 ? 8.447 14.038 -5.876 1.00 90.75 181 GLY A C 1
ATOM 1468 O O . GLY A 1 181 ? 7.512 13.961 -6.675 1.00 90.75 181 GLY A O 1
ATOM 1469 N N . ASN A 1 182 ? 9.368 15.007 -5.905 1.00 89.81 182 ASN A N 1
ATOM 1470 C CA . ASN A 1 182 ? 9.401 16.118 -6.864 1.00 89.81 182 ASN A CA 1
ATOM 1471 C C . ASN A 1 182 ? 8.287 17.166 -6.670 1.00 89.81 182 ASN A C 1
ATOM 1473 O O . ASN A 1 182 ? 7.800 17.745 -7.642 1.00 89.81 182 ASN A O 1
ATOM 1477 N N . MET A 1 183 ? 7.884 17.404 -5.422 1.00 89.88 183 MET A N 1
ATOM 1478 C CA . MET A 1 183 ? 6.928 18.459 -5.086 1.00 89.88 183 MET A CA 1
ATOM 1479 C C . MET A 1 183 ? 7.629 19.820 -5.046 1.00 89.88 183 MET A C 1
ATOM 1481 O O . MET A 1 183 ? 8.829 19.903 -4.785 1.00 89.88 183 MET A O 1
ATOM 1485 N N . ASP A 1 184 ? 6.879 20.881 -5.318 1.00 87.81 184 ASP A N 1
ATOM 1486 C CA . ASP A 1 184 ? 7.376 22.253 -5.198 1.00 87.81 184 ASP A CA 1
ATOM 1487 C C . ASP A 1 184 ? 7.565 22.646 -3.713 1.00 87.81 184 ASP A C 1
ATOM 1489 O O . ASP A 1 184 ? 6.996 22.027 -2.809 1.00 87.81 184 ASP A O 1
ATOM 1493 N N . ILE A 1 185 ? 8.408 23.647 -3.460 1.00 85.94 185 ILE A N 1
ATOM 1494 C CA . ILE A 1 185 ? 8.801 24.130 -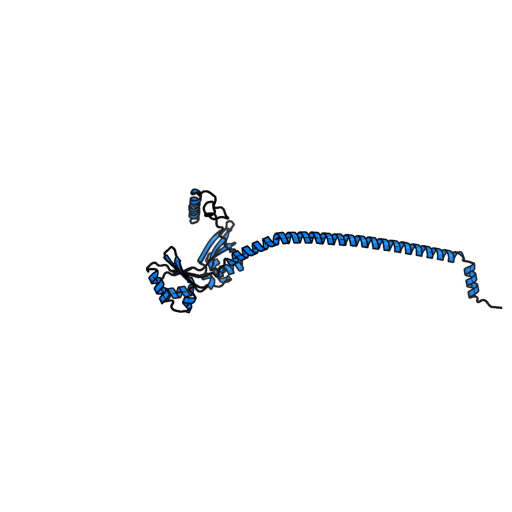2.130 1.00 85.94 185 ILE A CA 1
ATOM 1495 C C . ILE A 1 185 ? 7.594 24.695 -1.374 1.00 85.94 185 ILE A C 1
ATOM 1497 O O . ILE A 1 185 ? 7.488 24.513 -0.164 1.00 85.94 185 ILE A O 1
ATOM 1501 N N . PHE A 1 186 ? 6.678 25.340 -2.099 1.00 84.25 186 PHE A N 1
ATOM 1502 C CA . PHE A 1 186 ? 5.490 25.998 -1.549 1.00 84.25 186 PHE A CA 1
ATOM 1503 C C . PHE A 1 186 ? 4.289 25.064 -1.357 1.00 84.25 186 PHE A C 1
ATOM 1505 O O . PHE A 1 186 ? 3.227 25.524 -0.958 1.00 84.25 186 PHE A O 1
ATOM 1512 N N . VAL A 1 187 ? 4.429 23.770 -1.667 1.00 85.81 187 VAL A N 1
ATOM 1513 C CA . VAL A 1 187 ? 3.335 22.801 -1.517 1.00 85.81 187 VAL A CA 1
ATOM 1514 C C . VAL A 1 187 ? 3.099 22.522 -0.041 1.00 85.81 187 VAL A C 1
ATOM 1516 O O . VAL A 1 187 ? 3.979 22.000 0.650 1.00 85.81 187 VAL A O 1
ATOM 1519 N N . GLU A 1 188 ? 1.883 22.800 0.414 1.00 89.00 188 GLU A N 1
ATOM 1520 C CA . GLU A 1 188 ? 1.442 22.498 1.770 1.00 89.00 188 GLU A CA 1
ATOM 1521 C C . GLU A 1 188 ? 0.640 21.192 1.830 1.00 89.00 188 GLU A C 1
ATOM 1523 O O . GLU A 1 188 ? 0.301 20.568 0.821 1.00 89.00 188 GLU A O 1
ATOM 1528 N N . ARG A 1 189 ? 0.306 20.755 3.050 1.00 89.00 189 ARG A N 1
ATOM 1529 C CA . ARG A 1 189 ? -0.492 19.541 3.270 1.00 89.00 189 ARG A CA 1
ATOM 1530 C C . ARG A 1 189 ? -1.829 19.585 2.518 1.00 89.00 189 ARG A C 1
ATOM 1532 O O . ARG A 1 189 ? -2.198 18.590 1.898 1.00 89.00 189 ARG A O 1
ATOM 1539 N N . GLY A 1 190 ? -2.513 20.730 2.541 1.00 87.44 190 GLY A N 1
ATOM 1540 C CA . GLY A 1 190 ? -3.814 20.898 1.888 1.00 87.44 190 GLY A CA 1
ATOM 1541 C C . GLY A 1 190 ? -3.758 20.712 0.369 1.00 87.44 190 GLY A C 1
ATOM 1542 O O . GLY A 1 190 ? -4.682 20.152 -0.215 1.00 87.44 190 GLY A O 1
ATOM 1543 N N . ASP A 1 191 ? -2.651 21.089 -0.276 1.00 89.06 191 ASP A N 1
ATOM 1544 C CA . ASP A 1 191 ? -2.468 20.897 -1.719 1.00 89.06 191 ASP A CA 1
ATOM 1545 C C . ASP A 1 191 ? -2.321 19.420 -2.088 1.00 89.06 191 ASP A C 1
ATOM 1547 O O . ASP A 1 191 ? -2.825 18.977 -3.124 1.00 89.06 191 ASP A O 1
ATOM 1551 N N . VAL A 1 192 ? -1.644 18.646 -1.234 1.00 88.88 192 VAL A N 1
ATOM 1552 C CA . VAL A 1 192 ? -1.492 17.196 -1.403 1.00 88.88 192 VAL A CA 1
ATOM 1553 C C . VAL A 1 192 ? -2.846 16.505 -1.242 1.00 88.88 192 VAL A C 1
ATOM 1555 O O . VAL A 1 192 ? -3.210 15.680 -2.080 1.00 88.88 192 VAL A O 1
ATOM 1558 N N . GLU A 1 193 ? -3.624 16.877 -0.223 1.00 90.12 193 GLU A N 1
ATOM 1559 C CA . GLU A 1 193 ? -4.982 16.360 -0.011 1.00 90.12 193 GLU A CA 1
ATOM 1560 C C . GLU A 1 193 ? -5.902 16.711 -1.185 1.00 90.12 193 GLU A C 1
ATOM 1562 O O . GLU A 1 193 ? -6.569 15.833 -1.730 1.00 90.12 193 GLU A O 1
ATOM 1567 N N . ALA A 1 194 ? -5.878 17.963 -1.648 1.00 89.44 194 ALA A N 1
ATOM 1568 C CA . ALA A 1 194 ? -6.665 18.407 -2.793 1.00 89.44 194 ALA A CA 1
ATOM 1569 C C . ALA A 1 194 ? -6.263 17.693 -4.092 1.00 89.44 194 ALA A C 1
ATOM 1571 O O . ALA A 1 194 ? -7.119 17.384 -4.923 1.00 89.44 194 ALA A O 1
ATOM 1572 N N . ALA A 1 195 ? -4.973 17.415 -4.289 1.00 89.69 195 ALA A N 1
ATOM 1573 C CA . ALA A 1 195 ? -4.505 16.656 -5.441 1.00 89.69 195 ALA A CA 1
ATOM 1574 C C . ALA A 1 195 ? -4.981 15.198 -5.391 1.00 89.69 195 ALA A C 1
ATOM 1576 O O . ALA A 1 195 ? -5.465 14.685 -6.401 1.00 89.69 195 ALA A O 1
ATOM 1577 N N . ILE A 1 196 ? -4.904 14.549 -4.224 1.00 88.56 196 ILE A N 1
ATOM 1578 C CA . ILE A 1 196 ? -5.412 13.184 -4.022 1.00 88.56 196 ILE A CA 1
ATOM 1579 C C . ILE A 1 196 ? -6.932 13.147 -4.242 1.00 88.56 196 ILE A C 1
ATOM 1581 O O . ILE A 1 196 ? -7.416 12.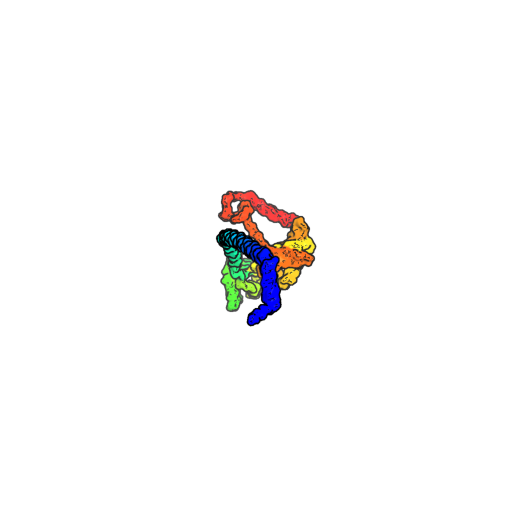292 -4.982 1.00 88.56 196 ILE A O 1
ATOM 1585 N N . ALA A 1 197 ? -7.668 14.127 -3.706 1.00 89.06 197 ALA A N 1
ATOM 1586 C CA . ALA A 1 197 ? -9.110 14.270 -3.902 1.00 89.06 197 ALA A CA 1
ATOM 1587 C C . ALA A 1 197 ? -9.485 14.392 -5.385 1.00 89.06 197 ALA A C 1
ATOM 1589 O O . ALA A 1 197 ? -10.440 13.771 -5.846 1.00 89.06 197 ALA A O 1
ATOM 1590 N N . LYS A 1 198 ? -8.716 15.172 -6.155 1.00 88.38 198 LYS A N 1
ATOM 1591 C CA . LYS A 1 198 ? -8.913 15.324 -7.605 1.00 88.38 198 LYS A CA 1
ATOM 1592 C C . LYS A 1 198 ? -8.599 14.045 -8.380 1.00 88.38 198 LYS A C 1
ATOM 1594 O O . LYS A 1 198 ? -9.213 13.813 -9.416 1.00 88.38 198 LYS A O 1
ATOM 1599 N N . ALA A 1 199 ? -7.635 13.253 -7.919 1.00 85.25 199 ALA A N 1
ATOM 1600 C CA . ALA A 1 199 ? -7.213 12.030 -8.594 1.00 85.25 199 ALA A CA 1
ATOM 1601 C C . ALA A 1 199 ? -8.167 10.849 -8.350 1.00 85.25 199 ALA A C 1
ATOM 1603 O O . ALA A 1 199 ? -8.388 10.055 -9.261 1.00 85.25 199 ALA A O 1
ATOM 1604 N N . LEU A 1 200 ? -8.715 10.728 -7.137 1.00 83.31 200 LEU A N 1
ATOM 1605 C CA . LEU A 1 200 ? -9.422 9.524 -6.684 1.00 83.31 200 LEU A CA 1
ATOM 1606 C C . LEU A 1 200 ? -10.870 9.763 -6.230 1.00 83.31 200 LEU A C 1
ATOM 1608 O O . LEU A 1 200 ? -11.630 8.804 -6.111 1.00 83.31 200 LEU A O 1
ATOM 1612 N N . GLY A 1 201 ? -11.256 11.019 -5.994 1.00 82.94 201 GLY A N 1
ATOM 1613 C CA . GLY A 1 201 ? -12.532 11.402 -5.386 1.00 82.94 201 GLY A CA 1
ATOM 1614 C C . GLY A 1 201 ? -12.396 11.796 -3.909 1.00 82.94 201 GLY A C 1
ATOM 1615 O O . GLY A 1 201 ? -11.422 11.456 -3.238 1.00 82.94 201 GLY A O 1
ATOM 1616 N N . GLN A 1 202 ? -13.384 12.535 -3.390 1.00 75.25 202 GLN A N 1
ATOM 1617 C CA . GLN A 1 202 ? -13.376 13.058 -2.012 1.00 75.25 202 GLN A CA 1
ATOM 1618 C C . GLN A 1 202 ? -13.451 11.967 -0.935 1.00 75.25 202 GLN A C 1
ATOM 1620 O O . GLN A 1 202 ? -12.885 12.149 0.138 1.00 75.25 202 GLN A O 1
ATOM 1625 N N . GLU A 1 203 ? -14.077 10.825 -1.225 1.00 66.62 203 GLU A N 1
ATOM 1626 C CA . GLU A 1 203 ? -14.226 9.719 -0.266 1.00 66.62 203 GLU A CA 1
ATOM 1627 C C . GLU A 1 203 ? -12.874 9.128 0.171 1.00 66.62 203 GLU A C 1
ATOM 1629 O O . GLU A 1 203 ? -12.718 8.688 1.307 1.00 66.62 203 GLU A O 1
ATOM 1634 N N . GLU A 1 204 ? -11.854 9.157 -0.693 1.00 70.19 204 GLU A N 1
ATOM 1635 C CA . GLU A 1 204 ? -10.541 8.590 -0.361 1.00 70.19 204 GLU A CA 1
ATOM 1636 C C . GLU A 1 204 ? -9.655 9.540 0.456 1.00 70.19 204 GLU A C 1
ATOM 1638 O O . GLU A 1 204 ? -8.675 9.092 1.058 1.00 70.19 204 GLU A O 1
ATOM 1643 N N . VAL A 1 205 ? -10.017 10.824 0.552 1.00 70.31 205 VAL A N 1
ATOM 1644 C CA . VAL A 1 205 ? -9.317 11.809 1.394 1.00 70.31 205 VAL A CA 1
ATOM 1645 C C . VAL A 1 205 ? -9.489 11.471 2.873 1.00 70.31 205 VAL A C 1
ATOM 1647 O O . VAL A 1 205 ? -8.532 11.561 3.636 1.00 70.31 205 VAL A O 1
ATOM 1650 N N . GLU A 1 206 ? -10.666 10.980 3.271 1.00 68.50 206 GLU A N 1
ATOM 1651 C CA . GLU A 1 206 ? -10.942 10.537 4.648 1.00 68.50 206 GLU A CA 1
ATOM 1652 C C . GLU A 1 206 ? -10.075 9.338 5.068 1.00 68.50 206 GLU A C 1
ATOM 1654 O O . GLU A 1 206 ? -9.877 9.079 6.255 1.00 68.50 206 GLU A O 1
ATOM 1659 N N . SER A 1 207 ? -9.514 8.613 4.095 1.00 71.44 207 SER A N 1
ATOM 1660 C CA . SER A 1 207 ? -8.618 7.485 4.348 1.00 71.44 207 SER A CA 1
ATOM 1661 C C . SER A 1 207 ? -7.161 7.899 4.609 1.00 71.44 207 SER A C 1
ATOM 1663 O O . SER A 1 207 ? -6.332 7.044 4.946 1.00 71.44 207 SER A O 1
ATOM 1665 N N . ILE A 1 208 ? -6.823 9.186 4.461 1.00 81.19 208 ILE A N 1
ATOM 1666 C CA . ILE A 1 208 ? -5.492 9.725 4.756 1.00 81.19 208 ILE A CA 1
ATOM 1667 C C . ILE A 1 208 ? -5.329 9.827 6.276 1.00 81.19 208 ILE A C 1
ATOM 1669 O O . ILE A 1 208 ? -6.048 10.555 6.952 1.00 81.19 208 ILE A O 1
ATOM 1673 N N . GLN A 1 209 ? -4.353 9.104 6.825 1.00 80.12 209 GLN A N 1
ATOM 1674 C CA . GLN A 1 209 ? -4.031 9.160 8.253 1.00 80.12 209 GLN A CA 1
ATOM 1675 C C . GLN A 1 209 ? -2.964 10.203 8.568 1.00 80.12 209 GLN A C 1
ATOM 1677 O O . GLN A 1 209 ? -3.007 10.833 9.622 1.00 80.12 209 GLN A O 1
ATOM 1682 N N . GLU A 1 210 ? -1.969 10.347 7.692 1.00 84.25 210 GLU A N 1
ATOM 1683 C CA . GLU A 1 210 ? -0.821 11.203 7.964 1.00 84.25 210 GLU A CA 1
ATOM 1684 C C . GLU A 1 210 ? -0.130 11.651 6.674 1.00 84.25 210 GLU A C 1
ATOM 1686 O O . GLU A 1 210 ? 0.092 10.848 5.767 1.00 84.25 210 GLU A O 1
ATOM 1691 N N . ILE A 1 211 ? 0.259 12.928 6.627 1.00 89.94 211 ILE A N 1
ATOM 1692 C CA . ILE A 1 211 ? 1.106 13.507 5.580 1.00 89.94 211 ILE A CA 1
ATOM 1693 C C . ILE A 1 211 ? 2.286 14.205 6.256 1.00 89.94 211 ILE A C 1
ATOM 1695 O O . ILE A 1 211 ? 2.106 15.176 7.005 1.00 89.94 211 ILE A O 1
ATOM 1699 N N . ARG A 1 212 ? 3.496 13.726 5.961 1.00 89.25 212 ARG A N 1
ATOM 1700 C CA . ARG A 1 212 ? 4.761 14.339 6.379 1.00 89.25 212 ARG A CA 1
ATOM 1701 C C . ARG A 1 212 ? 5.499 14.849 5.155 1.00 89.25 212 ARG A C 1
ATOM 1703 O O . ARG A 1 212 ? 5.915 14.057 4.316 1.00 89.25 212 ARG A O 1
ATOM 1710 N N . ILE A 1 213 ? 5.676 16.160 5.065 1.00 89.81 213 ILE A N 1
ATOM 1711 C CA . ILE A 1 213 ? 6.465 16.787 4.005 1.00 89.81 213 ILE A CA 1
ATOM 1712 C C . ILE A 1 213 ? 7.894 16.942 4.517 1.00 89.81 213 ILE A C 1
ATOM 1714 O O . ILE A 1 213 ? 8.116 17.443 5.617 1.00 89.81 213 ILE A O 1
ATOM 1718 N N . ARG A 1 214 ? 8.862 16.486 3.726 1.00 87.88 214 ARG A N 1
ATOM 1719 C CA . ARG A 1 214 ? 10.289 16.646 3.977 1.00 87.88 214 ARG A CA 1
ATOM 1720 C C . ARG A 1 214 ? 10.933 17.469 2.866 1.00 87.88 214 ARG A C 1
ATOM 1722 O O . ARG A 1 214 ? 10.741 17.133 1.689 1.00 87.88 214 ARG A O 1
ATOM 1729 N N . PRO A 1 215 ? 11.739 18.483 3.217 1.00 85.94 215 PRO A N 1
ATOM 1730 C CA . PRO A 1 215 ? 12.503 19.223 2.232 1.00 85.94 215 PRO A CA 1
ATOM 1731 C C . PRO A 1 215 ? 13.550 18.316 1.588 1.00 85.94 215 PRO A C 1
ATOM 1733 O O . PRO A 1 215 ? 14.258 17.565 2.266 1.00 85.94 215 PRO A O 1
ATOM 1736 N N . GLY A 1 216 ? 13.634 18.355 0.261 1.00 81.69 216 GLY A N 1
ATOM 1737 C CA . GLY A 1 216 ? 14.682 17.651 -0.463 1.00 81.69 216 GLY A CA 1
ATOM 1738 C C . GLY A 1 216 ? 15.975 18.455 -0.483 1.00 81.69 216 GLY A C 1
ATOM 1739 O O . GLY A 1 216 ? 15.984 19.683 -0.475 1.00 81.69 216 GLY A O 1
ATOM 1740 N N . ARG A 1 217 ? 17.102 17.747 -0.579 1.00 75.00 217 ARG A N 1
ATOM 1741 C CA . ARG A 1 217 ? 18.443 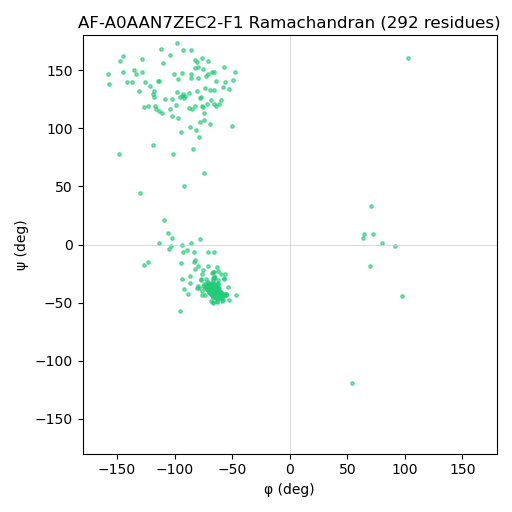18.356 -0.594 1.00 75.00 217 ARG A CA 1
ATOM 1742 C C . ARG A 1 217 ? 18.686 19.287 -1.792 1.00 75.00 217 ARG A C 1
ATOM 1744 O O . ARG A 1 217 ? 19.564 20.138 -1.734 1.00 75.00 217 ARG A O 1
ATOM 1751 N N . THR A 1 218 ? 17.932 19.107 -2.875 1.00 71.69 218 THR A N 1
ATOM 1752 C CA . THR A 1 218 ? 18.091 19.818 -4.158 1.00 71.69 218 THR A CA 1
ATOM 1753 C C . THR A 1 218 ? 16.950 20.817 -4.404 1.00 71.69 218 THR A C 1
ATOM 1755 O O . THR A 1 218 ? 16.679 21.177 -5.542 1.00 71.69 218 THR A O 1
ATOM 1758 N N . GLY A 1 219 ? 16.246 21.238 -3.350 1.00 77.00 219 GLY A N 1
ATOM 1759 C CA . GLY A 1 219 ? 15.164 22.224 -3.422 1.00 77.00 219 GLY A CA 1
ATOM 1760 C C . GLY A 1 219 ? 13.770 21.605 -3.483 1.00 77.00 219 GLY A C 1
ATOM 1761 O O . GLY A 1 219 ? 12.906 22.027 -2.734 1.00 77.00 219 GLY A O 1
ATOM 1762 N N . ASN A 1 220 ? 13.536 20.565 -4.286 1.00 86.62 220 ASN A N 1
ATOM 1763 C CA . ASN A 1 220 ? 12.187 19.987 -4.383 1.00 86.62 220 ASN A CA 1
ATOM 1764 C C . ASN A 1 220 ? 11.811 19.180 -3.135 1.00 86.62 220 ASN A C 1
ATOM 1766 O O . ASN A 1 220 ? 12.583 18.340 -2.670 1.00 86.62 220 ASN A O 1
ATOM 1770 N N . ASN A 1 221 ? 10.594 19.385 -2.639 1.00 90.00 221 ASN A N 1
ATOM 1771 C CA . ASN A 1 221 ? 10.055 18.683 -1.484 1.00 90.00 221 ASN A CA 1
ATOM 1772 C C . ASN A 1 221 ? 9.629 17.251 -1.839 1.00 90.00 221 ASN A C 1
ATOM 1774 O O . ASN A 1 221 ? 9.383 16.883 -2.995 1.00 90.00 221 ASN A O 1
ATOM 1778 N N . SER A 1 222 ? 9.514 16.423 -0.808 1.00 90.38 222 SER A N 1
ATOM 1779 C CA . SER A 1 222 ? 8.947 15.080 -0.896 1.00 90.38 222 SER A CA 1
ATOM 1780 C C . SER A 1 222 ? 7.958 14.849 0.239 1.00 90.38 222 SER A C 1
ATOM 1782 O O . SER A 1 222 ? 8.133 15.402 1.317 1.00 90.38 222 SER A O 1
ATOM 1784 N N . ALA A 1 223 ? 6.909 14.068 0.007 1.00 91.12 223 ALA A N 1
ATOM 1785 C CA . ALA A 1 223 ? 5.946 13.694 1.034 1.00 91.12 223 ALA A CA 1
ATOM 1786 C C . ALA A 1 223 ? 5.988 12.194 1.309 1.00 91.12 223 ALA A C 1
ATOM 1788 O O . ALA A 1 223 ? 6.077 11.366 0.402 1.00 91.12 223 ALA A O 1
ATOM 1789 N N . GLU A 1 224 ? 5.864 11.855 2.582 1.00 91.38 224 GLU A N 1
ATOM 1790 C CA . GLU A 1 224 ? 5.469 10.542 3.062 1.00 91.38 224 GLU A CA 1
ATOM 1791 C C . GLU A 1 224 ? 3.978 10.614 3.401 1.00 91.38 224 GLU A C 1
ATOM 1793 O O . GLU A 1 224 ? 3.564 11.417 4.239 1.00 91.38 224 GLU A O 1
ATOM 1798 N N . VAL A 1 225 ? 3.170 9.792 2.735 1.00 90.44 225 VAL A N 1
ATOM 1799 C CA . VAL A 1 225 ? 1.718 9.745 2.923 1.00 90.44 225 VAL A CA 1
ATOM 1800 C C . VAL A 1 225 ? 1.321 8.368 3.429 1.00 90.44 225 VAL A C 1
ATOM 1802 O O . VAL A 1 225 ? 1.671 7.348 2.830 1.00 90.44 225 VAL A O 1
ATOM 1805 N N . ILE A 1 226 ? 0.583 8.335 4.534 1.00 89.62 226 ILE A N 1
ATOM 1806 C CA . ILE A 1 226 ? -0.053 7.133 5.068 1.00 89.62 226 ILE A CA 1
ATOM 1807 C C . ILE A 1 226 ? -1.530 7.206 4.701 1.00 89.62 226 ILE A C 1
ATOM 1809 O O . ILE A 1 226 ? -2.261 8.036 5.236 1.00 89.62 226 ILE A O 1
ATOM 1813 N N . ILE A 1 227 ? -1.961 6.338 3.792 1.00 88.50 227 ILE A N 1
ATOM 1814 C CA . ILE A 1 227 ? -3.328 6.332 3.259 1.00 88.50 227 ILE A CA 1
ATOM 1815 C C . ILE A 1 227 ? -3.949 4.941 3.364 1.00 88.50 227 ILE A C 1
ATOM 1817 O O . ILE A 1 227 ? -3.233 3.939 3.477 1.00 88.50 227 ILE A O 1
ATOM 1821 N N . GLY A 1 228 ? -5.279 4.867 3.327 1.00 83.50 228 GLY A N 1
ATOM 1822 C CA . GLY A 1 228 ? -6.023 3.623 3.199 1.00 83.50 228 GLY A CA 1
ATOM 1823 C C . GLY A 1 228 ? -5.494 2.764 2.053 1.00 83.50 228 GLY A C 1
ATOM 1824 O O . GLY A 1 228 ? -5.084 3.246 0.997 1.00 83.50 228 GLY A O 1
ATOM 1825 N N . ARG A 1 229 ? -5.461 1.454 2.275 1.00 79.56 229 ARG A N 1
ATOM 1826 C CA . ARG A 1 229 ? -4.808 0.511 1.371 1.00 79.56 229 ARG A CA 1
ATOM 1827 C C . ARG A 1 229 ? -5.316 0.578 -0.074 1.00 79.56 229 ARG A C 1
ATOM 1829 O O . ARG A 1 229 ? -4.502 0.497 -0.990 1.00 79.56 229 ARG A O 1
ATOM 1836 N N . GLU A 1 230 ? -6.628 0.670 -0.273 1.00 79.50 230 GLU A N 1
ATOM 1837 C CA . GLU A 1 230 ? -7.238 0.677 -1.611 1.00 79.50 230 GLU A CA 1
ATOM 1838 C C . GLU A 1 230 ? -6.870 1.938 -2.387 1.00 79.50 230 GLU A C 1
ATOM 1840 O O . GLU A 1 230 ? -6.320 1.837 -3.484 1.00 79.50 230 GLU A O 1
ATOM 1845 N N . ALA A 1 231 ? -7.054 3.098 -1.758 1.00 83.25 231 ALA A N 1
ATOM 1846 C CA . ALA A 1 231 ? -6.623 4.386 -2.282 1.00 83.25 231 ALA A CA 1
ATOM 1847 C C . ALA A 1 231 ? -5.124 4.394 -2.603 1.00 83.25 231 ALA A C 1
ATOM 1849 O O . ALA A 1 231 ? -4.685 4.817 -3.673 1.00 83.25 231 ALA A O 1
ATOM 1850 N N . GLY A 1 232 ? -4.319 3.814 -1.711 1.00 85.19 232 GLY A N 1
ATOM 1851 C CA . GLY A 1 232 ? -2.887 3.704 -1.915 1.00 85.19 232 GLY A CA 1
ATOM 1852 C C . GLY A 1 232 ? -2.494 2.830 -3.110 1.00 85.19 232 GLY A C 1
ATOM 1853 O O . GLY A 1 232 ? -1.530 3.144 -3.803 1.00 85.19 232 GLY A O 1
ATOM 1854 N N . HIS A 1 233 ? -3.227 1.749 -3.386 1.00 85.25 233 HIS A N 1
ATOM 1855 C CA . HIS A 1 233 ? -3.003 0.946 -4.590 1.00 85.25 233 HIS A CA 1
ATOM 1856 C C . HIS A 1 233 ? -3.359 1.722 -5.859 1.00 85.25 233 HIS A C 1
ATOM 1858 O O . HIS A 1 233 ? -2.540 1.756 -6.771 1.00 85.25 233 HIS A O 1
ATOM 1864 N N . LYS A 1 234 ? -4.499 2.423 -5.880 1.00 87.19 234 LYS A N 1
ATOM 1865 C CA . LYS A 1 234 ? -4.890 3.261 -7.023 1.00 87.19 234 LYS A CA 1
ATOM 1866 C C . LYS A 1 234 ? -3.843 4.339 -7.325 1.00 87.19 234 LYS A C 1
ATOM 1868 O O . LYS A 1 234 ? -3.441 4.500 -8.474 1.00 87.19 234 LYS A O 1
ATOM 1873 N N . LEU A 1 235 ? -3.329 5.017 -6.295 1.00 88.25 235 LEU A N 1
ATOM 1874 C CA . LEU A 1 235 ? -2.246 6.000 -6.438 1.00 88.25 235 LEU A CA 1
ATOM 1875 C C . LEU A 1 235 ? -0.959 5.394 -7.009 1.00 88.25 235 LEU A C 1
ATOM 1877 O O . LEU A 1 235 ? -0.292 6.012 -7.839 1.00 88.25 235 LEU A O 1
ATOM 1881 N N . LEU A 1 236 ? -0.596 4.188 -6.573 1.00 88.62 236 LEU A N 1
ATOM 1882 C CA . LEU A 1 236 ? 0.585 3.492 -7.083 1.00 88.62 236 LEU A CA 1
ATOM 1883 C C . LEU A 1 236 ? 0.409 3.037 -8.533 1.00 88.62 236 LEU A C 1
ATOM 1885 O O . LEU A 1 236 ? 1.363 3.134 -9.301 1.00 88.62 236 LEU A O 1
ATOM 1889 N N . ASP A 1 237 ? -0.793 2.598 -8.905 1.00 87.62 237 ASP A N 1
ATOM 1890 C CA . ASP A 1 237 ? -1.122 2.190 -10.273 1.00 87.62 237 ASP A CA 1
ATOM 1891 C C . ASP A 1 237 ? -1.090 3.388 -11.238 1.00 87.62 237 ASP A C 1
ATOM 1893 O O . ASP A 1 237 ? -0.646 3.251 -12.378 1.00 87.62 237 ASP A O 1
ATOM 1897 N N . MET A 1 238 ? -1.475 4.585 -10.775 1.00 88.38 238 MET A N 1
ATOM 1898 C CA . MET A 1 238 ? -1.292 5.831 -11.534 1.00 88.38 238 MET A CA 1
ATOM 1899 C C . MET A 1 238 ? 0.191 6.192 -11.706 1.00 88.38 238 MET A C 1
ATOM 1901 O O . MET A 1 238 ? 0.592 6.730 -12.739 1.00 88.38 238 MET A O 1
ATOM 1905 N N . GLY A 1 239 ? 1.011 5.958 -10.675 1.00 88.69 239 GLY A N 1
ATOM 1906 C CA . GLY A 1 239 ? 2.461 6.191 -10.660 1.00 88.69 239 GLY A CA 1
ATOM 1907 C C . GLY A 1 239 ? 2.898 7.663 -10.674 1.00 88.69 239 GLY A C 1
ATOM 1908 O O . GLY A 1 239 ? 4.038 7.977 -10.313 1.00 88.69 239 GLY A O 1
ATOM 1909 N N . ARG A 1 240 ? 2.016 8.587 -11.067 1.00 92.62 240 ARG A N 1
ATOM 1910 C CA . ARG A 1 240 ? 2.253 10.032 -11.084 1.00 92.62 240 ARG A CA 1
ATOM 1911 C C . ARG A 1 240 ? 0.991 10.809 -10.731 1.00 92.62 240 ARG A C 1
ATOM 1913 O O . ARG A 1 240 ? -0.113 10.397 -11.075 1.00 92.62 240 ARG A O 1
ATOM 1920 N N . ILE A 1 241 ? 1.173 11.958 -10.091 1.00 93.00 241 ILE A N 1
ATOM 1921 C CA . ILE A 1 241 ? 0.089 12.867 -9.712 1.00 93.00 241 ILE A CA 1
ATOM 1922 C C . ILE A 1 241 ? 0.525 14.314 -9.896 1.00 93.00 241 ILE A C 1
ATOM 1924 O O . ILE A 1 241 ? 1.659 14.681 -9.592 1.00 93.00 241 ILE A O 1
ATOM 1928 N N . LYS A 1 242 ? -0.380 15.153 -10.399 1.00 92.06 242 LYS A N 1
ATOM 1929 C CA . LYS A 1 242 ? -0.123 16.585 -10.533 1.00 92.06 242 LYS A CA 1
ATOM 1930 C C . LYS A 1 242 ? -0.438 17.285 -9.211 1.00 92.06 242 LYS A C 1
ATOM 1932 O O . LYS A 1 242 ? -1.592 17.290 -8.793 1.00 92.06 242 LYS A O 1
ATOM 1937 N N . ILE A 1 243 ? 0.577 17.881 -8.589 1.00 91.00 243 ILE A N 1
ATOM 1938 C CA . ILE A 1 243 ? 0.451 18.668 -7.354 1.00 91.00 243 ILE A CA 1
ATOM 1939 C C . ILE A 1 243 ? 1.019 20.054 -7.642 1.00 91.00 243 ILE A C 1
ATOM 1941 O O . ILE A 1 243 ? 2.177 20.184 -8.048 1.00 91.00 243 ILE A O 1
ATOM 1945 N N . GLY A 1 244 ? 0.180 21.081 -7.507 1.00 86.56 244 GLY A N 1
ATOM 1946 C CA . GLY A 1 244 ? 0.501 22.424 -7.986 1.00 86.56 244 GLY A CA 1
ATOM 1947 C C . GLY A 1 244 ? 0.883 22.409 -9.473 1.00 86.56 244 GLY A C 1
ATOM 1948 O O . GLY A 1 244 ? 0.097 22.000 -10.335 1.00 86.56 244 GLY A O 1
ATOM 1949 N N . TRP A 1 245 ? 2.114 22.832 -9.763 1.00 86.06 245 TRP A N 1
ATOM 1950 C CA . TRP A 1 245 ? 2.663 22.929 -11.120 1.00 86.06 245 TRP A CA 1
ATOM 1951 C C . TRP A 1 245 ? 3.455 21.683 -11.539 1.00 86.06 245 TRP A C 1
ATOM 1953 O O . TRP A 1 245 ? 3.654 21.455 -12.734 1.00 86.06 245 TRP A O 1
ATOM 1963 N N . ASN A 1 246 ? 3.844 20.834 -10.582 1.00 89.19 246 ASN A N 1
ATOM 1964 C CA . ASN A 1 246 ? 4.744 19.713 -10.823 1.00 89.19 246 ASN A CA 1
ATOM 1965 C C . ASN A 1 246 ? 3.992 18.398 -11.038 1.00 89.19 246 ASN A C 1
ATOM 1967 O O . ASN A 1 246 ? 3.008 18.080 -10.365 1.00 89.19 246 ASN A O 1
ATOM 1971 N N . ASN A 1 247 ? 4.514 17.586 -11.959 1.00 92.06 247 ASN A N 1
ATOM 1972 C CA . ASN A 1 247 ? 4.119 16.189 -12.090 1.00 92.06 247 ASN A CA 1
ATOM 1973 C C . ASN A 1 247 ? 4.978 15.346 -11.135 1.00 92.06 247 ASN A C 1
ATOM 1975 O O . ASN A 1 247 ? 6.156 15.087 -11.399 1.00 92.06 247 ASN A O 1
ATOM 1979 N N . CYS A 1 248 ? 4.396 14.984 -9.998 1.00 91.94 248 CYS A N 1
ATOM 1980 C CA . CYS A 1 248 ? 5.068 14.317 -8.893 1.00 91.94 248 CYS A CA 1
ATOM 1981 C C . CYS A 1 248 ? 5.081 12.802 -9.104 1.00 91.94 248 CYS A C 1
ATOM 1983 O O . CYS A 1 248 ? 4.123 12.220 -9.615 1.00 91.94 248 CYS A O 1
ATOM 1985 N N . ILE A 1 249 ? 6.175 12.152 -8.708 1.00 91.25 249 ILE A N 1
ATOM 1986 C CA . ILE A 1 249 ? 6.353 10.705 -8.878 1.00 91.25 249 ILE A CA 1
ATOM 1987 C C . ILE A 1 249 ? 5.890 10.000 -7.610 1.00 91.25 249 ILE A C 1
ATOM 1989 O O . ILE A 1 249 ? 6.376 10.311 -6.524 1.00 91.25 249 ILE A O 1
ATOM 1993 N N . ILE A 1 250 ? 5.012 9.013 -7.765 1.00 92.88 250 ILE A N 1
ATOM 1994 C CA . ILE A 1 250 ? 4.505 8.190 -6.671 1.00 92.88 250 ILE A CA 1
ATOM 1995 C C . ILE A 1 250 ? 5.297 6.882 -6.629 1.00 92.88 250 ILE A C 1
ATOM 1997 O O . ILE A 1 250 ? 5.482 6.215 -7.648 1.00 92.88 250 ILE A O 1
ATOM 2001 N N . ARG A 1 251 ? 5.774 6.500 -5.443 1.00 92.06 251 ARG A N 1
ATOM 2002 C CA . ARG A 1 251 ? 6.443 5.218 -5.197 1.00 92.06 251 ARG A CA 1
ATOM 2003 C C . ARG A 1 251 ? 5.940 4.575 -3.916 1.00 92.06 251 ARG A C 1
ATOM 2005 O O . ARG A 1 251 ? 5.576 5.257 -2.962 1.00 92.06 251 ARG A O 1
ATOM 2012 N N . GLU A 1 252 ? 5.956 3.248 -3.879 1.00 88.62 252 GLU A N 1
ATOM 2013 C CA . GLU A 1 252 ? 5.680 2.513 -2.648 1.00 88.62 252 GLU A CA 1
ATOM 2014 C C . GLU A 1 252 ? 6.832 2.722 -1.667 1.00 88.62 252 GLU A C 1
ATOM 2016 O O . GLU A 1 252 ? 8.004 2.609 -2.037 1.00 88.62 252 GLU A O 1
ATOM 2021 N N . TRP A 1 253 ? 6.502 3.036 -0.415 1.00 86.38 253 TRP A N 1
ATOM 2022 C CA . TRP A 1 253 ? 7.512 3.112 0.627 1.00 86.38 253 TRP A CA 1
ATOM 2023 C C . TRP A 1 253 ? 7.943 1.700 1.017 1.00 86.38 253 TRP A C 1
ATOM 2025 O O . TRP A 1 253 ? 7.173 0.940 1.607 1.00 86.38 253 TRP A O 1
ATOM 2035 N N . VAL A 1 254 ? 9.192 1.356 0.715 1.00 82.19 254 VAL A N 1
ATOM 2036 C CA . VAL A 1 254 ? 9.781 0.077 1.111 1.00 82.19 2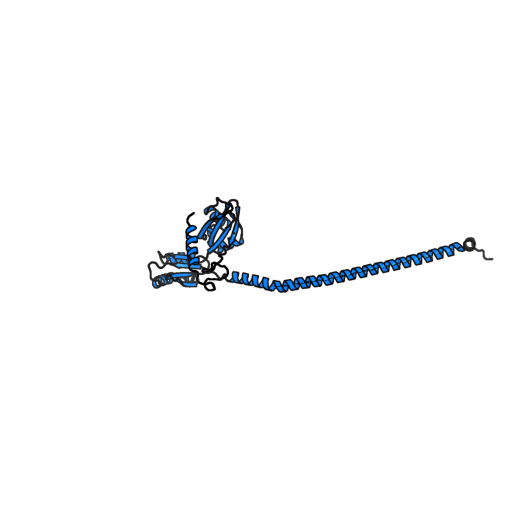54 VAL A CA 1
ATOM 2037 C C . VAL A 1 254 ? 10.580 0.285 2.387 1.00 82.19 254 VAL A C 1
ATOM 2039 O O . VAL A 1 254 ? 11.646 0.900 2.381 1.00 82.19 254 VAL A O 1
ATOM 2042 N N . GLU A 1 255 ? 10.069 -0.242 3.497 1.00 75.31 255 GLU A N 1
ATOM 2043 C CA . GLU A 1 255 ? 10.813 -0.258 4.751 1.00 75.31 255 GLU A CA 1
ATOM 2044 C C . GLU A 1 255 ? 11.906 -1.327 4.680 1.00 75.31 255 GLU A C 1
ATOM 2046 O O . GLU A 1 255 ? 11.649 -2.532 4.704 1.00 75.31 255 GLU A O 1
ATOM 2051 N N . VAL A 1 256 ? 13.153 -0.877 4.561 1.00 78.19 256 VAL A N 1
ATOM 2052 C CA . VAL A 1 256 ? 14.307 -1.773 4.557 1.00 78.19 256 VAL A CA 1
ATOM 2053 C C . VAL A 1 256 ? 14.645 -2.120 6.001 1.00 78.19 256 VAL A C 1
ATOM 2055 O O . VAL A 1 256 ? 15.303 -1.351 6.703 1.00 78.19 256 VAL A O 1
ATOM 2058 N N . SER A 1 257 ? 14.190 -3.288 6.456 1.00 77.69 257 SER A N 1
ATOM 2059 C CA . SER A 1 257 ? 14.502 -3.781 7.797 1.00 77.69 257 SER A CA 1
ATOM 2060 C C . SER A 1 257 ? 16.012 -3.980 7.954 1.00 77.69 257 SER A C 1
ATOM 2062 O O . SER A 1 257 ? 16.624 -4.769 7.224 1.00 77.69 257 SER A O 1
ATOM 2064 N N . ARG A 1 258 ? 16.608 -3.287 8.924 1.00 82.56 258 ARG A N 1
ATOM 2065 C CA . ARG A 1 258 ? 18.006 -3.471 9.331 1.00 82.56 258 ARG A CA 1
ATOM 2066 C C . ARG A 1 258 ? 18.062 -4.320 10.595 1.00 82.56 258 ARG A C 1
ATOM 2068 O O . ARG A 1 258 ? 17.169 -4.247 11.439 1.00 82.56 258 ARG A O 1
ATOM 2075 N N . CYS A 1 259 ? 19.111 -5.124 10.735 1.00 83.31 259 CYS A N 1
ATOM 2076 C CA . CYS A 1 259 ? 19.348 -5.877 11.958 1.00 83.31 259 CYS A CA 1
ATOM 2077 C C . CYS A 1 259 ? 19.500 -4.910 13.138 1.00 83.31 259 CYS A C 1
ATOM 2079 O O . CYS A 1 259 ? 20.374 -4.050 13.123 1.00 83.31 259 CYS A O 1
ATOM 2081 N N . SER A 1 260 ? 18.696 -5.069 14.191 1.00 82.62 260 SER A N 1
ATOM 2082 C CA . SER A 1 260 ? 18.736 -4.164 15.348 1.00 82.62 260 SER A CA 1
ATOM 2083 C C . SER A 1 260 ? 19.996 -4.311 16.216 1.00 82.62 260 SER A C 1
ATOM 2085 O O . SER A 1 260 ? 20.123 -3.596 17.201 1.00 82.62 260 SER A O 1
ATOM 2087 N N . ASN A 1 261 ? 20.859 -5.298 15.940 1.00 81.69 261 ASN A N 1
ATOM 2088 C CA . ASN A 1 261 ? 22.148 -5.455 16.621 1.00 81.69 261 ASN A CA 1
ATOM 2089 C C . ASN A 1 261 ? 23.273 -4.794 15.806 1.00 81.69 261 ASN A C 1
ATOM 2091 O O . ASN A 1 261 ? 23.936 -3.880 16.282 1.00 81.69 261 ASN A O 1
ATOM 2095 N N . CYS A 1 262 ? 23.462 -5.209 14.548 1.00 84.88 262 CYS A N 1
ATOM 2096 C CA . CYS A 1 262 ? 24.603 -4.763 13.739 1.00 84.88 262 CYS A CA 1
ATOM 2097 C C . CYS A 1 262 ? 24.280 -3.723 12.654 1.00 84.88 262 CYS A C 1
ATOM 2099 O O . CYS A 1 262 ? 25.192 -3.272 11.965 1.00 84.88 262 CYS A O 1
ATOM 2101 N N . MET A 1 263 ? 23.007 -3.355 12.467 1.00 81.69 263 MET A N 1
ATOM 2102 C CA . MET A 1 263 ? 22.508 -2.403 11.456 1.00 81.69 263 MET A CA 1
ATOM 2103 C C . MET A 1 263 ? 22.706 -2.818 9.988 1.00 81.69 263 MET A C 1
ATOM 2105 O O . MET A 1 263 ? 22.354 -2.066 9.077 1.00 81.69 263 MET A O 1
ATOM 2109 N N . LYS A 1 264 ? 23.196 -4.035 9.727 1.00 82.25 264 LYS A N 1
ATOM 2110 C CA . LYS A 1 264 ? 23.301 -4.582 8.368 1.00 82.25 264 LYS A CA 1
ATOM 2111 C C . LYS A 1 264 ? 21.931 -5.026 7.843 1.00 82.25 264 LYS A C 1
ATOM 2113 O O . LYS A 1 264 ? 21.041 -5.408 8.603 1.00 82.25 264 LYS A O 1
ATOM 2118 N N . MET A 1 265 ? 21.770 -4.970 6.524 1.00 82.94 265 MET A N 1
ATOM 2119 C CA . MET A 1 265 ? 20.572 -5.436 5.817 1.00 82.94 265 MET A CA 1
ATOM 2120 C C . MET A 1 265 ? 20.624 -6.958 5.603 1.00 82.94 265 MET A C 1
ATOM 2122 O O . MET A 1 265 ? 21.699 -7.556 5.610 1.00 82.94 265 MET A O 1
ATOM 2126 N N . GLY A 1 266 ? 19.465 -7.587 5.390 1.00 83.25 266 GLY A N 1
ATOM 2127 C CA . GLY A 1 266 ? 19.375 -8.993 4.966 1.00 83.25 266 GLY A CA 1
ATOM 2128 C C . GLY A 1 266 ? 19.268 -10.036 6.084 1.00 83.25 266 GLY A C 1
ATOM 2129 O O . GLY A 1 266 ? 19.134 -11.216 5.780 1.00 83.25 266 GLY A O 1
ATOM 2130 N N . HIS A 1 267 ? 19.281 -9.636 7.358 1.00 83.62 267 HIS A N 1
ATOM 2131 C CA . HIS A 1 267 ? 18.985 -10.535 8.477 1.00 83.62 267 HIS A CA 1
ATOM 2132 C C . HIS A 1 267 ? 18.308 -9.798 9.638 1.00 83.62 267 HIS A C 1
ATOM 2134 O O . HIS A 1 267 ? 18.408 -8.575 9.769 1.00 83.62 267 HIS A O 1
ATOM 2140 N N . SER A 1 268 ? 17.606 -10.554 10.482 1.00 84.50 268 SER A N 1
ATOM 2141 C CA . SER A 1 268 ? 16.975 -10.044 11.700 1.00 84.50 268 SER A CA 1
ATOM 2142 C C . SER A 1 268 ? 17.903 -10.205 12.908 1.00 84.50 268 SER A C 1
ATOM 2144 O O . SER A 1 268 ? 18.874 -10.956 12.853 1.00 84.50 268 SER A O 1
ATOM 2146 N N . ARG A 1 269 ? 17.588 -9.559 14.040 1.00 82.75 269 ARG A N 1
ATOM 2147 C CA . ARG A 1 269 ? 18.345 -9.749 15.295 1.00 82.75 269 ARG A CA 1
ATOM 2148 C C . ARG A 1 269 ? 18.447 -11.224 15.699 1.00 82.75 269 ARG A C 1
ATOM 2150 O O . ARG A 1 269 ? 19.476 -11.629 16.218 1.00 82.75 269 ARG A O 1
ATOM 2157 N N . ARG A 1 270 ? 17.389 -12.008 15.460 1.00 83.62 270 ARG A N 1
ATOM 2158 C CA . ARG A 1 270 ? 17.323 -13.430 15.839 1.00 83.62 270 ARG A CA 1
ATOM 2159 C C . ARG A 1 270 ? 18.324 -14.288 15.069 1.00 83.62 270 ARG A C 1
ATOM 2161 O O . ARG A 1 270 ? 18.781 -15.291 15.594 1.00 83.62 270 ARG A O 1
ATOM 2168 N N . ASP A 1 271 ? 18.669 -13.855 13.862 1.00 83.19 271 ASP A N 1
ATOM 2169 C CA . ASP A 1 271 ? 19.567 -14.559 12.945 1.00 83.19 271 ASP A CA 1
ATOM 2170 C C . ASP A 1 271 ? 20.950 -13.885 12.885 1.00 83.19 271 ASP A C 1
ATOM 2172 O O . ASP A 1 271 ? 21.767 -14.176 12.008 1.00 83.19 271 ASP A O 1
ATOM 2176 N N . CYS A 1 272 ? 21.204 -12.932 13.789 1.00 85.25 272 CYS A N 1
ATOM 2177 C CA . CYS A 1 272 ? 22.452 -12.193 13.842 1.00 85.25 272 CYS A CA 1
ATOM 2178 C C . CYS A 1 272 ? 23.536 -13.048 14.497 1.00 85.25 272 CYS A C 1
ATOM 2180 O O . CYS A 1 272 ? 23.368 -13.537 15.610 1.00 85.25 272 CYS A O 1
ATOM 2182 N N . LYS A 1 273 ? 24.658 -13.203 13.792 1.00 86.56 273 LYS A N 1
ATOM 2183 C CA . LYS A 1 273 ? 25.834 -13.944 14.269 1.00 86.56 273 LYS A CA 1
ATOM 2184 C C . LYS A 1 273 ? 26.868 -13.053 14.960 1.00 86.56 273 LYS A C 1
ATOM 2186 O O . LYS A 1 273 ? 27.867 -13.563 15.446 1.00 86.56 273 LYS A O 1
ATOM 2191 N N . GLU A 1 274 ? 26.668 -11.736 14.943 1.00 81.88 274 GLU A N 1
ATOM 2192 C CA . GLU A 1 274 ? 27.550 -10.799 15.640 1.00 81.88 274 GLU A CA 1
ATOM 2193 C C . GLU A 1 274 ? 27.201 -10.764 17.129 1.00 81.88 274 GLU A C 1
ATOM 2195 O O . GLU A 1 274 ? 26.023 -10.822 17.491 1.00 81.88 274 GLU A O 1
ATOM 2200 N N . GLU A 1 275 ? 28.223 -10.634 17.977 1.00 81.69 275 GLU A N 1
ATOM 2201 C CA . GLU A 1 275 ? 28.043 -10.452 19.417 1.00 81.69 275 GLU A CA 1
ATOM 2202 C C . GLU A 1 275 ? 27.175 -9.225 19.723 1.00 81.69 275 GLU A C 1
ATOM 2204 O O . GLU A 1 275 ? 27.072 -8.272 18.943 1.00 81.69 275 GLU A O 1
ATOM 2209 N N . GLU A 1 276 ? 26.487 -9.272 20.861 1.00 75.19 276 GLU A N 1
ATOM 2210 C CA . GLU A 1 276 ? 25.538 -8.240 21.253 1.00 75.19 276 GLU A CA 1
ATOM 2211 C C . GLU A 1 276 ? 26.271 -6.937 21.593 1.00 75.19 276 GLU A C 1
ATOM 2213 O O . GLU A 1 276 ? 26.870 -6.790 22.658 1.00 75.19 276 GLU A O 1
ATOM 2218 N N . ASN A 1 277 ? 26.222 -5.966 20.679 1.00 66.69 277 ASN A N 1
ATOM 2219 C CA . ASN A 1 277 ? 26.913 -4.697 20.855 1.00 66.69 277 ASN A CA 1
ATOM 2220 C C . ASN A 1 277 ? 25.957 -3.658 21.463 1.00 66.69 277 ASN A C 1
ATOM 2222 O O . ASN A 1 277 ? 25.167 -3.015 20.766 1.00 66.69 277 ASN A O 1
ATOM 2226 N N . LYS A 1 278 ? 26.027 -3.503 22.791 1.00 65.12 278 LYS A N 1
ATOM 2227 C CA . LYS A 1 278 ? 25.168 -2.590 23.566 1.00 65.12 278 LYS A CA 1
ATOM 2228 C C . LYS A 1 278 ? 25.396 -1.108 23.229 1.00 65.12 278 LYS A C 1
ATOM 2230 O O . LYS A 1 278 ? 24.451 -0.327 23.310 1.00 65.12 278 LYS A O 1
ATOM 2235 N N . GLU A 1 279 ? 26.596 -0.720 22.795 1.00 63.25 279 GLU A N 1
ATOM 2236 C CA . GLU A 1 279 ? 26.905 0.669 22.416 1.00 63.25 279 GLU A CA 1
ATOM 2237 C C . GLU A 1 279 ? 26.208 1.082 21.115 1.00 63.25 279 GLU A C 1
ATOM 2239 O O . GLU A 1 279 ? 25.625 2.165 21.041 1.00 63.25 279 GLU A O 1
ATOM 2244 N N . LYS A 1 280 ? 26.163 0.189 20.115 1.00 60.41 280 LYS A N 1
ATOM 2245 C CA . LYS A 1 280 ? 25.433 0.432 18.855 1.00 60.41 280 LYS A CA 1
A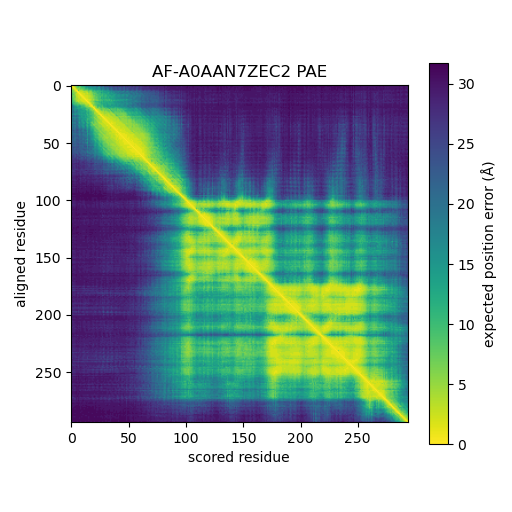TOM 2246 C C . LYS A 1 280 ? 23.917 0.510 19.046 1.00 60.41 280 LYS A C 1
ATOM 2248 O O . LYS A 1 280 ? 23.232 1.133 18.244 1.00 60.41 280 LYS A O 1
ATOM 2253 N N . MET A 1 281 ? 23.376 -0.096 20.103 1.00 53.62 281 MET A N 1
ATOM 2254 C CA . MET A 1 281 ? 21.956 0.041 20.451 1.00 53.62 281 MET A CA 1
ATOM 2255 C C . MET A 1 281 ? 21.620 1.419 21.032 1.00 53.62 281 MET A C 1
ATOM 2257 O O . MET A 1 281 ? 20.530 1.934 20.788 1.00 53.62 281 MET A O 1
ATOM 2261 N N . LEU A 1 282 ? 22.545 2.030 21.777 1.00 54.94 282 LEU A N 1
ATOM 2262 C CA . LEU A 1 282 ? 22.351 3.345 22.396 1.00 54.94 282 LEU A CA 1
ATOM 2263 C C . LEU A 1 282 ? 22.488 4.498 21.390 1.00 54.94 282 LEU A C 1
ATOM 2265 O O . LEU A 1 282 ? 21.817 5.519 21.550 1.00 54.94 282 LEU A O 1
ATOM 2269 N N . SER A 1 283 ? 23.291 4.341 20.330 1.00 54.19 283 SER A N 1
ATOM 2270 C CA . SER A 1 283 ? 23.409 5.360 19.274 1.00 54.19 283 SER A CA 1
ATOM 2271 C C . SER A 1 283 ? 22.109 5.545 18.481 1.00 54.19 283 SER A C 1
ATOM 2273 O O . SER A 1 283 ? 21.760 6.673 18.140 1.00 54.19 283 SER A O 1
ATOM 2275 N N . VAL A 1 284 ? 21.329 4.473 18.287 1.00 51.59 284 VAL A N 1
ATOM 2276 C CA . VAL A 1 284 ? 20.013 4.519 17.617 1.00 51.59 284 VAL A CA 1
ATOM 2277 C C . VAL A 1 284 ? 19.015 5.396 18.381 1.00 51.59 284 VAL A C 1
ATOM 2279 O O . VAL A 1 284 ? 18.205 6.088 17.768 1.00 51.59 284 VAL A O 1
ATOM 2282 N N . HIS A 1 285 ? 19.091 5.414 19.715 1.00 46.75 285 HIS A N 1
ATOM 2283 C CA . HIS A 1 285 ? 18.174 6.200 20.541 1.00 46.75 285 HIS A CA 1
ATOM 2284 C C . HIS A 1 285 ? 18.502 7.704 20.535 1.00 46.75 285 HIS A C 1
ATOM 2286 O O . HIS A 1 285 ? 17.598 8.509 20.746 1.00 46.75 285 HIS A O 1
ATOM 2292 N N . ARG A 1 286 ? 19.765 8.087 20.277 1.00 37.28 286 ARG A N 1
ATOM 2293 C CA . ARG A 1 286 ? 20.205 9.496 20.205 1.00 37.28 286 ARG A CA 1
ATOM 2294 C C . ARG A 1 286 ? 20.020 10.125 18.821 1.00 37.28 286 ARG A C 1
ATOM 2296 O O . ARG A 1 286 ? 19.731 11.315 18.738 1.00 37.28 286 ARG A O 1
ATOM 2303 N N . GLU A 1 287 ? 20.153 9.353 17.741 1.00 38.91 287 GLU A N 1
ATOM 2304 C CA . GLU A 1 287 ? 19.920 9.864 16.377 1.00 38.91 287 GLU A CA 1
ATOM 2305 C C . GLU A 1 287 ? 18.435 10.141 16.098 1.00 38.91 287 GLU A C 1
ATOM 2307 O O . GLU A 1 287 ? 18.114 11.096 15.394 1.00 38.91 287 GLU A O 1
ATOM 2312 N N . TRP A 1 288 ? 17.515 9.371 16.692 1.00 40.97 288 TRP A N 1
ATOM 2313 C CA . TRP A 1 288 ? 16.075 9.627 16.552 1.00 40.97 288 TRP A CA 1
ATOM 2314 C C . TRP A 1 288 ? 15.627 10.913 17.258 1.00 40.97 288 TRP A C 1
ATOM 2316 O O . TRP A 1 288 ? 14.842 11.674 16.693 1.00 40.97 288 TRP A O 1
ATOM 2326 N N . THR A 1 289 ? 16.174 11.209 18.440 1.00 35.22 289 THR A N 1
ATOM 2327 C CA . THR A 1 289 ? 15.800 12.394 19.233 1.00 35.22 289 THR A CA 1
ATOM 2328 C C . THR A 1 289 ? 16.278 13.722 18.641 1.00 35.22 289 THR A C 1
ATOM 2330 O O . THR A 1 289 ? 15.732 14.761 18.987 1.00 35.22 289 THR A O 1
ATOM 2333 N N . HIS A 1 290 ? 17.258 13.719 17.730 1.00 33.50 290 HIS A N 1
ATOM 2334 C CA . HIS A 1 290 ? 17.735 14.947 17.076 1.00 33.50 290 HIS A CA 1
ATOM 2335 C C . HIS A 1 290 ? 16.990 15.307 15.782 1.00 33.50 290 HIS A C 1
ATOM 2337 O O . HIS A 1 290 ? 17.232 16.372 15.225 1.00 33.50 290 HIS A O 1
ATOM 2343 N N . SER A 1 291 ? 16.067 14.461 15.311 1.00 34.69 291 SER A N 1
ATOM 2344 C CA . SER A 1 291 ? 15.265 14.737 14.106 1.00 34.69 291 SER A CA 1
ATOM 2345 C C . SER A 1 291 ? 13.906 15.402 14.377 1.00 34.69 291 SER A C 1
ATOM 2347 O O . SER A 1 291 ? 13.183 15.697 13.430 1.00 34.69 291 SER A O 1
ATOM 2349 N N . GLU A 1 292 ? 13.571 15.663 15.647 1.00 34.78 292 GLU A N 1
ATOM 2350 C CA . GLU A 1 292 ? 12.349 16.376 16.072 1.00 34.78 292 GLU A CA 1
ATOM 2351 C C . GLU A 1 292 ? 12.598 17.843 16.464 1.00 34.78 292 GLU A C 1
ATOM 2353 O O . GLU A 1 292 ? 11.687 18.531 16.917 1.00 34.78 292 GLU A O 1
ATOM 2358 N N . GLY A 1 293 ? 13.818 18.347 16.284 1.00 36.62 293 GLY A N 1
ATOM 2359 C CA . GLY A 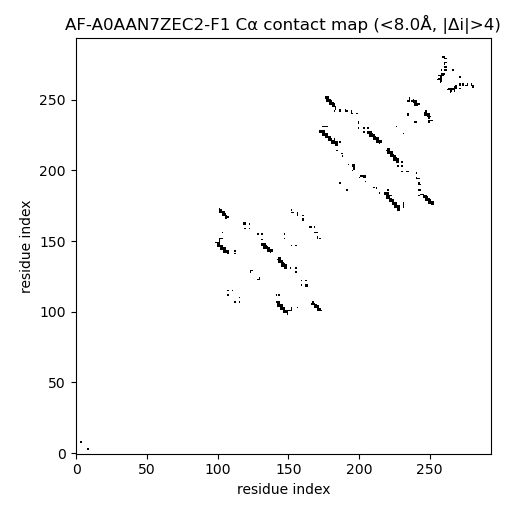1 293 ? 14.151 19.726 16.618 1.00 36.62 293 GLY A CA 1
ATOM 2360 C C . GLY A 1 293 ? 15.218 20.273 15.696 1.00 36.62 293 GLY A C 1
ATOM 2361 O O . GLY A 1 293 ? 16.375 20.308 16.097 1.00 36.62 293 GLY A O 1
ATOM 2362 N N . LEU A 1 294 ? 14.815 20.654 14.482 1.00 31.34 294 LEU A N 1
ATOM 2363 C CA . LEU A 1 294 ? 15.439 21.665 13.621 1.00 31.34 294 LEU A CA 1
ATOM 2364 C C . LEU A 1 294 ? 14.435 22.084 12.541 1.00 31.34 294 LEU A C 1
ATOM 2366 O O . LEU A 1 294 ? 13.908 21.180 11.854 1.00 31.34 294 LEU A O 1
#

Secondary structure (DSSP, 8-state):
-----HHHHHHHHHHHH-HHHHHHHHHHHHHHHHHHHHHHHHHHHHHHHHHHHHHHHHHHHHHHHHHHHHHHHHHHHHHHHHHHHHHHHHHHHHHT---PPEEEEEE-SSS-HHHHHHHHHHHTTSHHHHHHEEEEEE-TTS-EEEEE-TT-HHHHHHHHHHHSTT-EEEEE--EEEEEEEEE-TT--HHHHHHHHHHHH-GGGGGGEEEEEEE--TTS-EEEEEEEEHHHHHHHHHH-EEEETTEEEEEEE----PBPTTT--BS--GGG--S---HHHHHHHHHHHHTSS--